Protein AF-0000000068220678 (afdb_homodimer)

Nearest PDB structures (foldseek):
  1wq8-assembly1_A  TM=7.467E-01  e=2.973E-06  Vipera aspis aspis
  1wq9-assembly1_B  TM=7.256E-01  e=4.136E-06  Daboia russelii russelii
  2c7w-assembly1_B  TM=7.697E-01  e=1.388E-05  Homo sapiens
  2xac-assembly1_A  TM=7.314E-01  e=1.828E-05  Homo sapiens
  2xac-assembly1_B  TM=6.408E-01  e=2.278E-05  Homo sapiens

InterPro domains:
  IPR000072 PDGF/VEGF domain [PF00341] (40-115)
  IPR000072 PDGF/VEGF domain [PS50278] (52-120)
  IPR029034 Cystine-knot cytokine [G3DSA:2.10.90.10] (17-118)
  IPR029034 Cystine-knot cytokine [SSF57501] (27-118)

Foldseek 3Di:
DPPPPPPPPPPPPPVPPPDDDDDPVRVVVVQVVQAQKAWDWDWDAPCVQVVHPQKCKVPRTDIATFRFVSHDDPDPQWTKGAPDKDKDKDKIWIDHPPDIDIDITIDIHRGIIDIDGPPPPPD/DPPPPPPPPPPPPPVPPPDDDDDPVRVVVVQVVQAQKAWDWDWDAPCVQVVHPQKCKVPRTDIATFRFVSHDDPDPQWTKGAPDKDKDKDKIWIDHPPDIDIDITIDIHRGIIDIDGPPPPPD

Organism: Rhynchophorus ferrugineus (NCBI:txid354439)

Structure (mmCIF, N/CA/C/O backbone):
data_AF-0000000068220678-model_v1
#
loop_
_entity.id
_entity.type
_entity.pdbx_description
1 polymer 'Platelet-derived growth factor (PDGF) family profile domain-containing protein'
#
loop_
_atom_site.group_PDB
_atom_site.id
_atom_site.type_symbol
_atom_site.label_atom_id
_atom_site.label_alt_id
_atom_site.label_comp_id
_atom_site.label_asym_id
_atom_site.label_entity_id
_atom_site.label_seq_id
_atom_site.pdbx_PDB_ins_code
_atom_site.Cartn_x
_atom_site.Cartn_y
_atom_site.Cartn_z
_atom_site.occupancy
_atom_site.B_iso_or_equiv
_atom_site.auth_seq_id
_atom_site.auth_comp_id
_atom_site.auth_asym_id
_atom_site.auth_atom_id
_atom_site.pdbx_PDB_model_num
ATOM 1 N N . MET A 1 1 ? 62.438 22.031 9.164 1 42.88 1 MET A N 1
ATOM 2 C CA . MET A 1 1 ? 61.406 21.188 8.562 1 42.88 1 MET A CA 1
ATOM 3 C C . MET A 1 1 ? 60.031 21.562 9.078 1 42.88 1 MET A C 1
ATOM 5 O O . MET A 1 1 ? 59.75 21.406 10.266 1 42.88 1 MET A O 1
ATOM 9 N N . HIS A 1 2 ? 59.375 22.688 8.477 1 57.41 2 HIS A N 1
ATOM 10 C CA . HIS A 1 2 ? 58.031 23.219 8.766 1 57.41 2 HIS A CA 1
ATOM 11 C C . HIS A 1 2 ? 56.938 22.25 8.352 1 57.41 2 HIS A C 1
ATOM 13 O O . HIS A 1 2 ? 56.875 21.828 7.191 1 57.41 2 HIS A O 1
ATOM 19 N N . PHE A 1 3 ? 56.438 21.344 9.25 1 59 3 PHE A N 1
ATOM 20 C CA . PHE A 1 3 ? 55.312 20.422 9.109 1 59 3 PHE A CA 1
ATOM 21 C C . PHE A 1 3 ? 54 21.188 8.836 1 59 3 PHE A C 1
ATOM 23 O O . PHE A 1 3 ? 53.531 21.953 9.68 1 59 3 PHE A O 1
ATOM 30 N N . VAL A 1 4 ? 53.625 21.375 7.539 1 58.12 4 VAL A N 1
ATOM 31 C CA . VAL A 1 4 ? 52.375 21.984 7.121 1 58.12 4 VAL A CA 1
ATOM 32 C C . VAL A 1 4 ? 51.219 21.062 7.484 1 58.12 4 VAL A C 1
ATOM 34 O O . VAL A 1 4 ? 51.125 19.938 6.992 1 58.12 4 VAL A O 1
ATOM 37 N N . ALA A 1 5 ? 50.562 21.266 8.68 1 53.81 5 ALA A N 1
ATOM 38 C CA . ALA A 1 5 ? 49.344 20.594 9.07 1 53.81 5 ALA A CA 1
ATOM 39 C C . ALA A 1 5 ? 48.188 20.922 8.125 1 53.81 5 ALA A C 1
ATOM 41 O O . ALA A 1 5 ? 47.781 22.078 8.023 1 53.81 5 ALA A O 1
ATOM 42 N N . CYS A 1 6 ? 47.906 20.062 7.016 1 49.69 6 CYS A N 1
ATOM 43 C CA . CYS A 1 6 ? 46.719 20.188 6.176 1 49.69 6 CYS A CA 1
ATOM 44 C C . CYS A 1 6 ? 45.469 19.938 6.984 1 49.69 6 CYS A C 1
ATOM 46 O O . CYS A 1 6 ? 45.219 18.812 7.43 1 49.69 6 CYS A O 1
ATOM 48 N N . LEU A 1 7 ? 44.938 20.953 7.656 1 54.69 7 LEU A N 1
ATOM 49 C CA . LEU A 1 7 ? 43.625 20.844 8.305 1 54.69 7 LEU A CA 1
ATOM 50 C C . LEU A 1 7 ? 42.562 20.438 7.312 1 54.69 7 LEU A C 1
ATOM 52 O O . LEU A 1 7 ? 42.219 21.203 6.414 1 54.69 7 LEU A O 1
ATOM 56 N N . VAL A 1 8 ? 42.219 19.078 7.082 1 57.44 8 VAL A N 1
ATOM 57 C CA . VAL A 1 8 ? 41.094 18.578 6.27 1 57.44 8 VAL A CA 1
ATOM 58 C C . VAL A 1 8 ? 39.781 18.938 6.93 1 57.44 8 VAL A C 1
ATOM 60 O O . VAL A 1 8 ? 39.438 18.375 7.977 1 57.44 8 VAL A O 1
ATOM 63 N N . ILE A 1 9 ? 39.156 20.078 6.664 1 53.81 9 ILE A N 1
ATOM 64 C CA . ILE A 1 9 ? 37.812 20.438 7.078 1 53.81 9 ILE A CA 1
ATOM 65 C C . ILE A 1 9 ? 36.812 19.516 6.402 1 53.81 9 ILE A C 1
ATOM 67 O O . ILE A 1 9 ? 36.656 19.531 5.18 1 53.81 9 ILE A O 1
ATOM 71 N N . THR A 1 10 ? 36.438 18.375 6.98 1 55.88 10 THR A N 1
ATOM 72 C CA . THR A 1 10 ? 35.312 17.578 6.5 1 55.88 10 THR A CA 1
ATOM 73 C C . THR A 1 10 ? 34 18.375 6.602 1 55.88 10 THR A C 1
ATOM 75 O O . THR A 1 10 ? 33.562 18.703 7.699 1 55.88 10 THR A O 1
ATOM 78 N N . VAL A 1 11 ? 33.625 19.219 5.656 1 51.53 11 VAL A N 1
ATOM 79 C CA . VAL A 1 11 ? 32.312 19.844 5.559 1 51.53 11 VAL A CA 1
ATOM 80 C C . VAL A 1 11 ? 31.234 18.781 5.469 1 51.53 11 VAL A C 1
ATOM 82 O O . VAL A 1 11 ? 31.172 18.031 4.496 1 51.53 11 VAL A O 1
ATOM 85 N N . SER A 1 12 ? 30.75 18.312 6.594 1 52.91 12 SER A N 1
ATOM 86 C CA . SER A 1 12 ? 29.547 17.5 6.543 1 52.91 12 SER A CA 1
ATOM 87 C C . SER A 1 12 ? 28.453 18.172 5.723 1 52.91 12 SER A C 1
ATOM 89 O O . SER A 1 12 ? 27.938 19.219 6.105 1 52.91 12 SER A O 1
ATOM 91 N N . VAL A 1 13 ? 28.5 18.109 4.414 1 47.88 13 VAL A N 1
ATOM 92 C CA . VAL A 1 13 ? 27.375 18.547 3.588 1 47.88 13 VAL A CA 1
ATOM 93 C C . VAL A 1 13 ? 26.078 17.969 4.137 1 47.88 13 VAL A C 1
ATOM 95 O O . VAL A 1 13 ? 25.797 16.781 3.973 1 47.88 13 VAL A O 1
ATOM 98 N N . VAL A 1 14 ? 25.656 18.422 5.301 1 48.34 14 VAL A N 1
ATOM 99 C CA . VAL A 1 14 ? 24.266 18.125 5.609 1 48.34 14 VAL A CA 1
ATOM 100 C C . VAL A 1 14 ? 23.359 18.609 4.469 1 48.34 14 VAL A C 1
ATOM 102 O O . VAL A 1 14 ? 23.328 19.812 4.168 1 48.34 14 VAL A O 1
ATOM 105 N N . SER A 1 15 ? 23.297 17.922 3.346 1 47.5 15 SER A N 1
ATOM 106 C CA . SER A 1 15 ? 22.281 18.281 2.363 1 47.5 15 SER A CA 1
ATOM 107 C C . SER A 1 15 ? 20.984 18.719 3.043 1 47.5 15 SER A C 1
ATOM 109 O O . SER A 1 15 ? 20.359 17.938 3.768 1 47.5 15 SER A O 1
ATOM 111 N N . LEU A 1 16 ? 20.844 19.906 3.443 1 49.06 16 LEU A N 1
ATOM 112 C CA . LEU A 1 16 ? 19.578 20.484 3.865 1 49.06 16 LEU A CA 1
ATOM 113 C C . LEU A 1 16 ? 18.469 20.156 2.871 1 49.06 16 LEU A C 1
ATOM 115 O O . LEU A 1 16 ? 18.328 20.828 1.846 1 49.06 16 LEU A O 1
ATOM 119 N N . VAL A 1 17 ? 18.281 18.922 2.543 1 55.62 17 VAL A N 1
ATOM 120 C CA . VAL A 1 17 ? 17.109 18.719 1.694 1 55.62 17 VAL A CA 1
ATOM 121 C C . VAL A 1 17 ? 15.922 19.5 2.252 1 55.62 17 VAL A C 1
ATOM 123 O O . VAL A 1 17 ? 15.57 19.344 3.424 1 55.62 17 VAL A O 1
ATOM 126 N N . ALA A 1 18 ? 15.812 20.859 1.82 1 62.56 18 ALA A N 1
ATOM 127 C CA . ALA A 1 18 ? 14.703 21.75 2.133 1 62.56 18 ALA A CA 1
ATOM 128 C C . ALA A 1 18 ? 13.391 20.984 2.252 1 62.56 18 ALA A C 1
ATOM 130 O O . ALA A 1 18 ? 13.008 20.25 1.337 1 62.56 18 ALA A O 1
ATOM 131 N N . SER A 1 19 ? 12.852 20.781 3.375 1 79.56 19 SER A N 1
ATOM 132 C CA . SER A 1 19 ? 11.562 20.172 3.668 1 79.56 19 SER A CA 1
ATOM 133 C C . SER A 1 19 ? 10.43 20.922 2.961 1 79.56 19 SER A C 1
ATOM 135 O O . SER A 1 19 ? 10.367 22.156 3.006 1 79.56 19 SER A O 1
ATOM 137 N N . ARG A 1 20 ? 9.742 20.203 2.053 1 91 20 ARG A N 1
ATOM 138 C CA . ARG A 1 20 ? 8.531 20.75 1.445 1 91 20 ARG A CA 1
ATOM 139 C C . ARG A 1 20 ? 7.473 21.047 2.502 1 91 20 ARG A C 1
ATOM 141 O O . ARG A 1 20 ? 7.293 20.266 3.439 1 91 20 ARG A O 1
ATOM 148 N N . TYR A 1 21 ? 6.961 22.297 2.373 1 97.38 21 TYR A N 1
ATOM 149 C CA . TYR A 1 21 ? 5.91 22.719 3.289 1 97.38 21 TYR A CA 1
ATOM 150 C C . TYR A 1 21 ? 4.574 22.844 2.564 1 97.38 21 TYR A C 1
ATOM 152 O O . TYR A 1 21 ? 4.492 23.453 1.501 1 97.38 21 TYR A O 1
ATOM 160 N N . LEU A 1 22 ? 3.516 22.203 3.121 1 98.44 22 LEU A N 1
ATOM 161 C CA . LEU A 1 22 ? 2.156 22.312 2.602 1 98.44 22 LEU A CA 1
ATOM 162 C C . LEU A 1 22 ? 1.229 22.938 3.637 1 98.44 22 LEU A C 1
ATOM 164 O O . LEU A 1 22 ? 1.162 22.484 4.777 1 98.44 22 LEU A O 1
ATOM 168 N N . ASN A 1 23 ? 0.512 23.938 3.213 1 98.5 23 ASN A N 1
ATOM 169 C CA . ASN A 1 23 ? -0.463 24.547 4.117 1 98.5 23 ASN A CA 1
ATOM 170 C C . ASN A 1 23 ? -1.745 23.719 4.188 1 98.5 23 ASN A C 1
ATOM 172 O O . ASN A 1 23 ? -1.874 22.703 3.5 1 98.5 23 ASN A O 1
ATOM 176 N N . TYR A 1 24 ? -2.668 24.156 5.039 1 98.75 24 TYR A N 1
ATOM 177 C CA . TYR A 1 24 ? -3.877 23.391 5.324 1 98.75 24 TYR A CA 1
ATOM 178 C C . TYR A 1 24 ? -4.695 23.172 4.059 1 98.75 24 TYR A C 1
ATOM 180 O O . TYR A 1 24 ? -5.191 22.062 3.816 1 98.75 24 TYR A O 1
ATOM 188 N N . GLU A 1 25 ? -4.883 24.141 3.277 1 98.5 25 GLU A N 1
ATOM 189 C CA . GLU A 1 25 ? -5.676 24.047 2.053 1 98.5 25 GLU A CA 1
ATOM 190 C C . GLU A 1 25 ? -5.043 23.078 1.061 1 98.5 25 GLU A C 1
ATOM 192 O O . GLU A 1 25 ? -5.746 22.281 0.428 1 98.5 25 GLU A O 1
ATOM 197 N N . GLU A 1 26 ? -3.764 23.125 0.897 1 98.56 26 GLU A N 1
ATOM 198 C CA . GLU A 1 26 ? -3.047 22.234 -0.001 1 98.56 26 GLU A CA 1
ATOM 199 C C . GLU A 1 26 ? -3.17 20.781 0.457 1 98.56 26 GLU A C 1
ATOM 201 O O . GLU A 1 26 ? -3.398 19.875 -0.358 1 98.56 26 GLU A O 1
ATOM 206 N N . VAL A 1 27 ? -3.027 20.594 1.76 1 98.81 27 VAL A N 1
ATOM 207 C CA . VAL A 1 27 ? -3.139 19.234 2.316 1 98.81 27 VAL A CA 1
ATOM 208 C C . VAL A 1 27 ? -4.527 18.672 2.033 1 98.81 27 VAL A C 1
ATOM 210 O O . VAL A 1 27 ? -4.664 17.531 1.598 1 98.81 27 VAL A O 1
ATOM 213 N N . ASN A 1 28 ? -5.551 19.484 2.25 1 98.5 28 ASN A N 1
ATOM 214 C CA . ASN A 1 28 ? -6.926 19.047 2.01 1 98.5 28 ASN A CA 1
ATOM 215 C C . ASN A 1 28 ? -7.164 18.734 0.535 1 98.5 28 ASN A C 1
ATOM 217 O O . ASN A 1 28 ? -7.84 17.766 0.204 1 98.5 28 ASN A O 1
ATOM 221 N N . GLU A 1 29 ? -6.633 19.594 -0.294 1 98.62 29 GLU A N 1
ATOM 222 C CA . GLU A 1 29 ? -6.797 19.406 -1.73 1 98.62 29 GLU A CA 1
ATOM 223 C C . GLU A 1 29 ? -6.207 18.062 -2.176 1 98.62 29 GLU A C 1
ATOM 225 O O . GLU A 1 29 ? -6.824 17.328 -2.955 1 98.62 29 GLU A O 1
ATOM 230 N N . ILE A 1 30 ? -5.055 17.734 -1.727 1 98.81 30 ILE A N 1
ATOM 231 C CA . ILE A 1 30 ? -4.387 16.484 -2.086 1 98.81 30 ILE A CA 1
ATOM 232 C C . ILE A 1 30 ? -5.18 15.297 -1.539 1 98.81 30 ILE A C 1
ATOM 234 O O . ILE A 1 30 ? -5.406 14.312 -2.246 1 98.81 30 ILE A O 1
ATOM 238 N N . SER A 1 31 ? -5.613 15.383 -0.292 1 98.69 31 SER A N 1
ATOM 239 C CA . SER A 1 31 ? -6.406 14.32 0.313 1 98.69 31 SER A CA 1
ATOM 240 C C . SER A 1 31 ? -7.715 14.109 -0.44 1 98.69 31 SER A C 1
ATOM 242 O O . SER A 1 31 ? -8.109 12.969 -0.695 1 98.69 31 SER A O 1
ATOM 244 N N . ASP A 1 32 ? -8.352 15.195 -0.805 1 98.38 32 ASP A N 1
ATOM 245 C CA . ASP A 1 32 ? -9.633 15.133 -1.509 1 98.38 32 ASP A CA 1
ATOM 246 C C . ASP A 1 32 ? -9.469 14.5 -2.889 1 98.38 32 ASP A C 1
ATOM 248 O O . ASP A 1 32 ? -10.398 13.883 -3.408 1 98.38 32 ASP A O 1
ATOM 252 N N . ALA A 1 33 ? -8.328 14.641 -3.475 1 98.69 33 ALA A N 1
ATOM 253 C CA . ALA A 1 33 ? -8.07 14.148 -4.824 1 98.69 33 ALA A CA 1
ATOM 254 C C . ALA A 1 33 ? -7.668 12.672 -4.801 1 98.69 33 ALA A C 1
ATOM 256 O O . ALA A 1 33 ? -7.418 12.078 -5.848 1 98.69 33 ALA A O 1
ATOM 257 N N . PHE A 1 34 ? -7.629 12.047 -3.602 1 98.88 34 PHE A N 1
ATOM 258 C CA . PHE A 1 34 ? -7.203 10.656 -3.449 1 98.88 34 PHE A CA 1
ATOM 259 C C . PHE A 1 34 ? -8.203 9.875 -2.607 1 98.88 34 PHE A C 1
ATOM 261 O O . PHE A 1 34 ? -7.836 9.289 -1.586 1 98.88 34 PHE A O 1
ATOM 268 N N . PRO A 1 35 ? -9.453 9.836 -3.094 1 98.75 35 PRO A N 1
ATOM 269 C CA . PRO A 1 35 ? -10.492 9.148 -2.324 1 98.75 35 PRO A CA 1
ATOM 270 C C . PRO A 1 35 ? -10.359 7.629 -2.371 1 98.75 35 PRO A C 1
ATOM 272 O O . PRO A 1 35 ? -9.781 7.086 -3.32 1 98.75 35 PRO A O 1
ATOM 275 N N . CYS A 1 36 ? -10.852 6.988 -1.428 1 98.88 36 CYS A N 1
ATOM 276 C CA . CYS A 1 36 ? -10.961 5.535 -1.395 1 98.88 36 CYS A CA 1
ATOM 277 C C . CYS A 1 36 ? -12.016 5.043 -2.381 1 98.88 36 CYS A C 1
ATOM 279 O O . CYS A 1 36 ? -13.219 5.195 -2.143 1 98.88 36 CYS A O 1
ATOM 281 N N . HIS A 1 37 ? -11.508 4.473 -3.451 1 98.5 37 HIS A N 1
ATOM 282 C CA . HIS A 1 37 ? -12.461 3.996 -4.449 1 98.5 37 HIS A CA 1
ATOM 283 C C . HIS A 1 37 ? -11.852 2.9 -5.316 1 98.5 37 HIS A C 1
ATOM 285 O O . HIS A 1 37 ? -12.508 1.898 -5.609 1 98.5 37 HIS A O 1
ATOM 291 N N . ILE A 1 38 ? -10.625 3.092 -5.762 1 98.62 38 ILE A N 1
ATOM 292 C CA . ILE A 1 38 ? -9.977 2.225 -6.738 1 98.62 38 ILE A CA 1
ATOM 293 C C . ILE A 1 38 ? -8.844 1.452 -6.074 1 98.62 38 ILE A C 1
ATOM 295 O O . ILE A 1 38 ? -7.926 2.051 -5.504 1 98.62 38 ILE A O 1
ATOM 299 N N . PRO A 1 39 ? -8.875 0.139 -6.164 1 98.88 39 PRO A N 1
ATOM 300 C CA . PRO A 1 39 ? -7.734 -0.622 -5.645 1 98.88 39 PRO A CA 1
ATOM 301 C C . PRO A 1 39 ? -6.434 -0.318 -6.387 1 98.88 39 PRO A C 1
ATOM 303 O O . PRO A 1 39 ? -6.465 0.127 -7.535 1 98.88 39 PRO A O 1
ATOM 306 N N . GLN A 1 40 ? -5.34 -0.564 -5.691 1 98.88 40 GLN A N 1
ATOM 307 C CA . GLN A 1 40 ? -4.027 -0.321 -6.281 1 98.88 40 GLN A CA 1
ATOM 308 C C . GLN A 1 40 ? -3.254 -1.624 -6.461 1 98.88 40 GLN A C 1
ATOM 310 O O . GLN A 1 40 ? -3.391 -2.551 -5.66 1 98.88 40 GLN A O 1
ATOM 315 N N . PRO A 1 41 ? -2.412 -1.702 -7.516 1 98.94 41 PRO A N 1
ATOM 316 C CA . PRO A 1 41 ? -1.543 -2.877 -7.625 1 98.94 41 PRO A CA 1
ATOM 317 C C . PRO A 1 41 ? -0.516 -2.959 -6.5 1 98.94 41 PRO A C 1
ATOM 319 O O . PRO A 1 41 ? 0.041 -1.938 -6.09 1 98.94 41 PRO A O 1
ATOM 322 N N . ARG A 1 42 ? -0.351 -4.109 -5.945 1 98.94 42 ARG A N 1
ATOM 323 C CA . ARG A 1 42 ? 0.615 -4.402 -4.891 1 98.94 42 ARG A CA 1
ATOM 324 C C . ARG A 1 42 ? 1.409 -5.664 -5.211 1 98.94 42 ARG A C 1
ATOM 326 O O . ARG A 1 42 ? 0.855 -6.641 -5.719 1 98.94 42 ARG A O 1
ATOM 333 N N . ALA A 1 43 ? 2.639 -5.602 -4.926 1 98.94 43 ALA A N 1
ATOM 334 C CA . ALA A 1 43 ? 3.445 -6.82 -4.965 1 98.94 43 ALA A CA 1
ATOM 335 C C . ALA A 1 43 ? 3.227 -7.664 -3.713 1 98.94 43 ALA A C 1
ATOM 337 O O . ALA A 1 43 ? 3.605 -7.258 -2.611 1 98.94 43 ALA A O 1
ATOM 338 N N . ILE A 1 44 ? 2.672 -8.812 -3.896 1 98.94 44 ILE A N 1
ATOM 339 C CA . ILE A 1 44 ? 2.367 -9.703 -2.781 1 98.94 44 ILE A CA 1
ATOM 340 C C . ILE A 1 44 ? 3.24 -10.953 -2.861 1 98.94 44 ILE A C 1
ATOM 342 O O . ILE A 1 44 ? 3.348 -11.578 -3.92 1 98.94 44 ILE A O 1
ATOM 346 N N . GLU A 1 45 ? 3.844 -11.242 -1.728 1 98.56 45 GLU A N 1
ATOM 347 C CA . GLU A 1 45 ? 4.762 -12.383 -1.688 1 98.56 45 GLU A CA 1
ATOM 348 C C . GLU A 1 45 ? 4.012 -13.703 -1.848 1 98.56 45 GLU A C 1
ATOM 350 O O . GLU A 1 45 ? 3.061 -13.969 -1.112 1 98.56 45 GLU A O 1
ATOM 355 N N . VAL A 1 46 ? 4.469 -14.57 -2.736 1 98.81 46 VAL A N 1
ATOM 356 C CA . VAL A 1 46 ? 3.816 -15.844 -3.018 1 98.81 46 VAL A CA 1
ATOM 357 C C . VAL A 1 46 ? 3.863 -16.734 -1.779 1 98.81 46 VAL A C 1
ATOM 359 O O . VAL A 1 46 ? 2.885 -17.406 -1.454 1 98.81 46 VAL A O 1
ATOM 362 N N . GLU A 1 47 ? 4.977 -16.688 -1.097 1 98.12 47 GLU A N 1
ATOM 363 C CA . GLU A 1 47 ? 5.145 -17.484 0.113 1 98.12 47 GLU A CA 1
ATOM 364 C C . GLU A 1 47 ? 4.035 -17.203 1.121 1 98.12 47 GLU A C 1
ATOM 366 O O . GLU A 1 47 ? 3.529 -18.125 1.772 1 98.12 47 GLU A O 1
ATOM 371 N N . GLU A 1 48 ? 3.721 -15.953 1.233 1 97.31 48 GLU A N 1
ATOM 372 C CA . GLU A 1 48 ? 2.67 -15.555 2.166 1 97.31 48 GLU A CA 1
ATOM 373 C C . GLU A 1 48 ? 1.307 -16.078 1.713 1 97.31 48 GLU A C 1
ATOM 375 O O . GLU A 1 48 ? 0.474 -16.453 2.539 1 97.31 48 GLU A O 1
ATOM 380 N N . ILE A 1 49 ? 1.005 -16.094 0.463 1 98.06 49 ILE A N 1
ATOM 381 C CA . ILE A 1 49 ? -0.262 -16.578 -0.074 1 98.06 49 ILE A CA 1
ATOM 382 C C . ILE A 1 49 ? -0.383 -18.078 0.167 1 98.06 49 ILE A C 1
ATOM 384 O O . ILE A 1 49 ? -1.431 -18.562 0.606 1 98.06 49 ILE A O 1
ATOM 388 N N . VAL A 1 50 ? 0.652 -18.781 -0.152 1 97.69 50 VAL A N 1
ATOM 389 C CA . VAL A 1 50 ? 0.663 -20.234 -0.066 1 97.69 50 VAL A CA 1
ATOM 390 C C . VAL A 1 50 ? 0.667 -20.656 1.398 1 97.69 50 VAL A C 1
ATOM 392 O O . VAL A 1 50 ? 0.041 -21.656 1.759 1 97.69 50 VAL A O 1
ATOM 395 N N . GLY A 1 51 ? 1.432 -19.938 2.26 1 96.81 51 GLY A N 1
ATOM 396 C CA . GLY A 1 51 ? 1.502 -20.266 3.678 1 96.81 51 GLY A CA 1
ATOM 397 C C . GLY A 1 51 ? 2.508 -21.359 3.994 1 96.81 51 GLY A C 1
ATOM 398 O O . GLY A 1 51 ? 2.367 -22.062 4.992 1 96.81 51 GLY A O 1
ATOM 399 N N . ASN A 1 52 ? 3.387 -21.594 3.088 1 96.25 52 ASN A N 1
ATOM 400 C CA . ASN A 1 52 ? 4.457 -22.578 3.258 1 96.25 52 ASN A CA 1
ATOM 401 C C . ASN A 1 52 ? 5.832 -21.938 3.064 1 96.25 52 ASN A C 1
ATOM 403 O O . ASN A 1 52 ? 6.164 -21.484 1.969 1 96.25 52 ASN A O 1
ATOM 407 N N . LYS A 1 53 ? 6.629 -21.938 4.004 1 95.25 53 LYS A N 1
ATOM 408 C CA . LYS A 1 53 ? 7.91 -21.234 3.994 1 95.25 53 LYS A CA 1
ATOM 409 C C . LYS A 1 53 ? 9.055 -22.188 3.637 1 95.25 53 LYS A C 1
ATOM 411 O O . LYS A 1 53 ? 10.211 -21.781 3.605 1 95.25 53 LYS A O 1
ATOM 416 N N . ALA A 1 54 ? 8.75 -23.406 3.443 1 94.56 54 ALA A N 1
ATOM 417 C CA . ALA A 1 54 ? 9.781 -24.406 3.195 1 94.56 54 ALA A CA 1
ATOM 418 C C . ALA A 1 54 ? 10.281 -24.328 1.757 1 94.56 54 ALA A C 1
ATOM 420 O O . ALA A 1 54 ? 11.359 -24.844 1.442 1 94.56 54 ALA A O 1
ATOM 421 N N . PHE A 1 55 ? 9.461 -23.75 0.925 1 95.69 55 PHE A N 1
ATOM 422 C CA . PHE A 1 55 ? 9.797 -23.719 -0.494 1 95.69 55 PHE A CA 1
ATOM 423 C C . PHE A 1 55 ? 10.242 -22.312 -0.909 1 95.69 55 PHE A C 1
ATOM 425 O O . PHE A 1 55 ? 9.969 -21.344 -0.215 1 95.69 55 PHE A O 1
ATOM 432 N N . VAL A 1 56 ? 10.992 -22.328 -1.994 1 97.12 56 VAL A N 1
ATOM 433 C CA . VAL A 1 56 ? 11.281 -21.094 -2.697 1 97.12 56 VAL A CA 1
ATOM 434 C C . VAL A 1 56 ? 10.352 -20.953 -3.9 1 97.12 56 VAL A C 1
ATOM 436 O O . VAL A 1 56 ? 10.18 -21.891 -4.68 1 97.12 56 VAL A O 1
ATOM 439 N N . TYR A 1 57 ? 9.836 -19.781 -4.121 1 98.25 57 TYR A N 1
ATOM 440 C CA . TYR A 1 57 ? 8.844 -19.594 -5.168 1 98.25 57 TYR A CA 1
ATOM 441 C C . TYR A 1 57 ? 9.375 -18.688 -6.266 1 98.25 57 TYR A C 1
ATOM 443 O O . TYR A 1 57 ? 10.133 -17.75 -5.992 1 98.25 57 TYR A O 1
ATOM 451 N N . TYR A 1 58 ? 8.789 -18.969 -7.441 1 98.06 58 TYR A N 1
ATOM 452 C CA . TYR A 1 58 ? 9.078 -18.141 -8.609 1 98.06 58 TYR A CA 1
ATOM 453 C C . TYR A 1 58 ? 7.812 -17.891 -9.414 1 98.06 58 TYR A C 1
ATOM 455 O O . TYR A 1 58 ? 7.137 -18.828 -9.844 1 98.06 58 TYR A O 1
ATOM 463 N N . PRO A 1 59 ? 7.582 -16.656 -9.758 1 98.56 59 PRO A N 1
ATOM 464 C CA . PRO A 1 59 ? 8.219 -15.5 -9.141 1 98.56 59 PRO A CA 1
ATOM 465 C C . PRO A 1 59 ? 7.992 -15.43 -7.633 1 98.56 59 PRO A C 1
ATOM 467 O O . PRO A 1 59 ? 7.078 -16.062 -7.113 1 98.56 59 PRO A O 1
ATOM 470 N N . ALA A 1 60 ? 8.836 -14.672 -6.941 1 98.62 60 ALA A N 1
ATOM 471 C CA . ALA A 1 60 ? 8.719 -14.531 -5.492 1 98.62 60 ALA A CA 1
ATOM 472 C C . ALA A 1 60 ? 7.5 -13.688 -5.121 1 98.62 60 ALA A C 1
ATOM 474 O O . ALA A 1 60 ? 6.945 -13.836 -4.027 1 98.62 60 ALA A O 1
ATOM 475 N N . TYR A 1 61 ? 7.164 -12.805 -6.039 1 98.88 61 TYR A N 1
ATOM 476 C CA . TYR A 1 61 ? 6.039 -11.898 -5.836 1 98.88 61 TYR A CA 1
ATOM 477 C C . TYR A 1 61 ? 5.086 -11.938 -7.023 1 98.88 61 TYR A C 1
ATOM 479 O O . TYR A 1 61 ? 5.516 -12.086 -8.172 1 98.88 61 TYR A O 1
ATOM 487 N N . VAL A 1 62 ? 3.82 -11.734 -6.699 1 98.94 62 VAL A N 1
ATOM 488 C CA . VAL A 1 62 ? 2.801 -11.531 -7.723 1 98.94 62 VAL A CA 1
ATOM 489 C C . VAL A 1 62 ? 2.107 -10.188 -7.5 1 98.94 62 VAL A C 1
ATOM 491 O O . VAL A 1 62 ? 2.191 -9.609 -6.414 1 98.94 62 VAL A O 1
ATOM 494 N N . VAL A 1 63 ? 1.436 -9.75 -8.547 1 98.94 63 VAL A N 1
ATOM 495 C CA . VAL A 1 63 ? 0.782 -8.445 -8.469 1 98.94 63 VAL A CA 1
ATOM 496 C C . VAL A 1 63 ? -0.726 -8.633 -8.312 1 98.94 63 VAL A C 1
ATOM 498 O O . VAL A 1 63 ? -1.378 -9.219 -9.18 1 98.94 63 VAL A O 1
ATOM 501 N N . LEU A 1 64 ? -1.234 -8.18 -7.203 1 98.88 64 LEU A N 1
ATOM 502 C CA . LEU A 1 64 ? -2.662 -8.188 -6.906 1 98.88 64 LEU A CA 1
ATOM 503 C C . LEU A 1 64 ? -3.16 -6.789 -6.57 1 98.88 64 LEU A C 1
ATOM 505 O O . LEU A 1 64 ? -2.387 -5.945 -6.105 1 98.88 64 LEU A O 1
ATOM 509 N N . HIS A 1 65 ? -4.391 -6.559 -6.77 1 98.88 65 HIS A N 1
ATOM 510 C CA . HIS A 1 65 ? -4.957 -5.262 -6.422 1 98.88 65 HIS A CA 1
ATOM 511 C C . HIS A 1 65 ? -5.523 -5.27 -5.004 1 98.88 65 HIS A C 1
ATOM 513 O O . HIS A 1 65 ? -6.168 -6.238 -4.598 1 98.88 65 HIS A O 1
ATOM 519 N N . ARG A 1 66 ? -5.227 -4.262 -4.246 1 98.88 66 ARG A N 1
ATOM 520 C CA . ARG A 1 66 ? -5.613 -4.141 -2.844 1 98.88 66 ARG A CA 1
ATOM 521 C C . ARG A 1 66 ? -6.117 -2.734 -2.533 1 98.88 66 ARG A C 1
ATOM 523 O O . ARG A 1 66 ? -5.664 -1.759 -3.135 1 98.88 66 ARG A O 1
ATOM 530 N N . CYS A 1 67 ? -6.926 -2.686 -1.609 1 98.88 67 CYS A N 1
ATOM 531 C CA . CYS A 1 67 ? -7.543 -1.418 -1.234 1 98.88 67 CYS A CA 1
ATOM 532 C C . CYS A 1 67 ? -6.777 -0.754 -0.096 1 98.88 67 CYS A C 1
ATOM 534 O O . CYS A 1 67 ? -6.918 0.448 0.133 1 98.88 67 CYS A O 1
ATOM 536 N N . GLY A 1 68 ? -5.945 -1.482 0.659 1 98.31 68 GLY A N 1
ATOM 537 C CA . GLY A 1 68 ? -5.277 -0.921 1.821 1 98.31 68 GLY A CA 1
ATOM 538 C C . GLY A 1 68 ? -4.5 0.344 1.511 1 98.31 68 GLY A C 1
ATOM 539 O O . GLY A 1 68 ? -3.615 0.341 0.654 1 98.31 68 GLY A O 1
ATOM 540 N N . ASN A 1 69 ? -4.883 1.449 2.117 1 98.75 69 ASN A N 1
ATOM 541 C CA . ASN A 1 69 ? -4.23 2.748 1.981 1 98.75 69 ASN A CA 1
ATOM 542 C C . ASN A 1 69 ? -4.371 3.301 0.566 1 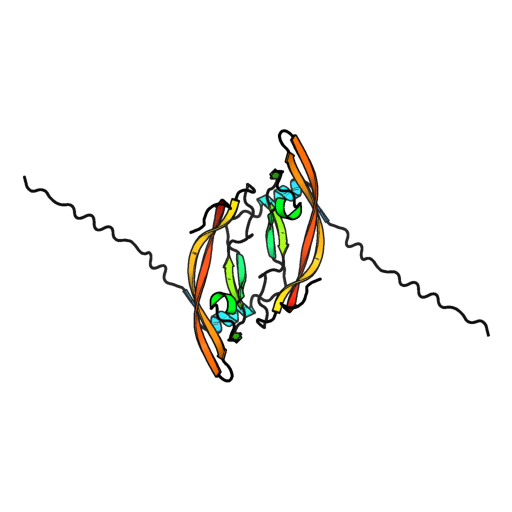98.75 69 ASN A C 1
ATOM 544 O O . ASN A 1 69 ? -3.607 4.18 0.161 1 98.75 69 ASN A O 1
ATOM 548 N N . SER A 1 70 ? -5.289 2.785 -0.213 1 98.88 70 SER A N 1
ATOM 549 C CA . SER A 1 70 ? -5.402 3.166 -1.617 1 98.88 70 SER A CA 1
ATOM 550 C C . SER A 1 70 ? -6.23 4.438 -1.779 1 98.88 70 SER A C 1
ATOM 552 O O . SER A 1 70 ? -6.461 4.895 -2.9 1 98.88 70 SER A O 1
ATOM 554 N N . GLY A 1 71 ? -6.676 5.016 -0.628 1 98.94 71 GLY A N 1
ATOM 555 C CA . GLY A 1 71 ? -7.41 6.27 -0.659 1 98.94 71 GLY A CA 1
ATOM 556 C C . GLY A 1 71 ? -7.801 6.766 0.721 1 98.94 71 GLY A C 1
ATOM 557 O O . GLY A 1 71 ? -7.758 6.008 1.693 1 98.94 71 GLY A O 1
ATOM 558 N N . CYS A 1 72 ? -8.148 7.965 0.781 1 98.88 72 CYS A N 1
ATOM 559 C CA . CYS A 1 72 ? -8.492 8.625 2.035 1 98.88 72 CYS A CA 1
ATOM 560 C C . CYS A 1 72 ? -9.969 8.438 2.363 1 98.88 72 CYS A C 1
ATOM 562 O O . CYS A 1 72 ? -10.82 8.492 1.474 1 98.88 72 CYS A O 1
ATOM 564 N N . CYS A 1 73 ? -10.211 8.219 3.551 1 98.81 73 CYS A N 1
ATOM 565 C CA . CYS A 1 73 ? -11.57 8.258 4.074 1 98.81 73 CYS A CA 1
ATOM 566 C C . CYS A 1 73 ? -11.859 9.602 4.734 1 98.81 73 CYS A C 1
ATOM 568 O O . CYS A 1 73 ? -10.945 10.281 5.195 1 98.81 73 CYS A O 1
ATOM 570 N N . PRO A 1 74 ? -13.125 9.953 4.777 1 96.88 74 PRO A N 1
ATOM 571 C CA . PRO A 1 74 ? -13.477 11.266 5.34 1 96.88 74 PRO A CA 1
ATOM 572 C C . PRO A 1 74 ? -13.195 11.352 6.84 1 96.88 74 PRO A C 1
ATOM 574 O O . PRO A 1 74 ? -12.914 12.438 7.355 1 96.88 74 PRO A O 1
ATOM 577 N N . ASP A 1 75 ? -13.32 10.164 7.492 1 94.44 75 ASP A N 1
ATOM 578 C CA . ASP A 1 75 ? -13.172 10.18 8.945 1 94.44 75 ASP A CA 1
ATOM 579 C C . ASP A 1 75 ? -12.164 9.117 9.398 1 94.44 75 ASP A C 1
ATOM 581 O O . ASP A 1 75 ? -11.969 8.109 8.719 1 94.44 75 ASP A O 1
ATOM 585 N N . GLY A 1 76 ? -11.562 9.391 10.555 1 96 76 GLY A N 1
ATOM 586 C CA . GLY A 1 76 ? -10.508 8.523 11.062 1 96 76 GLY A CA 1
ATOM 587 C C . GLY A 1 76 ? -11.031 7.234 11.664 1 96 76 GLY A C 1
ATOM 588 O O . GLY A 1 76 ? -10.25 6.355 12.031 1 96 76 GLY A O 1
ATOM 589 N N . THR A 1 77 ? -12.359 7.07 11.805 1 96.19 77 THR A N 1
ATOM 590 C CA . THR A 1 77 ? -12.938 5.855 12.367 1 96.19 77 THR A CA 1
ATOM 591 C C . THR A 1 77 ? -13.117 4.793 11.281 1 96.19 77 THR A C 1
ATOM 593 O O . THR A 1 77 ? -13.508 3.662 11.57 1 96.19 77 THR A O 1
ATOM 596 N N . GLU A 1 78 ? -12.836 5.219 10.031 1 97.62 78 GLU A N 1
ATOM 597 C CA . GLU A 1 78 ? -12.93 4.309 8.898 1 97.62 78 GLU A CA 1
ATOM 598 C C . GLU A 1 78 ? -11.555 4.07 8.273 1 97.62 78 GLU A C 1
ATOM 600 O O . GLU A 1 78 ? -10.633 4.867 8.453 1 97.62 78 GLU A O 1
ATOM 605 N N . THR A 1 79 ? -11.43 2.996 7.59 1 98.25 79 THR A N 1
ATOM 606 C CA . THR A 1 79 ? -10.25 2.678 6.789 1 98.25 79 THR A CA 1
ATOM 607 C C . THR A 1 79 ? -10.656 2.174 5.406 1 98.25 79 THR A C 1
ATOM 609 O O . THR A 1 79 ? -11.742 1.615 5.238 1 98.25 79 THR A O 1
ATOM 612 N N . CYS A 1 80 ? -9.836 2.393 4.457 1 98.75 80 CYS A N 1
ATOM 613 C CA . CYS A 1 80 ? -10.141 1.977 3.092 1 98.75 80 CYS A CA 1
ATOM 614 C C . CYS A 1 80 ? -10.031 0.463 2.945 1 98.75 80 CYS A C 1
ATOM 616 O O . CYS A 1 80 ? -8.969 -0.111 3.172 1 98.75 80 CYS A O 1
ATOM 618 N N . GLY A 1 81 ? -11.125 -0.156 2.559 1 98.62 81 GLY A N 1
ATOM 619 C CA . GLY A 1 81 ? -11.172 -1.604 2.434 1 98.62 81 GLY A CA 1
ATOM 620 C C . GLY A 1 81 ? -11.969 -2.072 1.23 1 98.62 81 GLY A C 1
ATOM 621 O O . GLY A 1 81 ? -12.539 -1.258 0.501 1 98.62 81 GLY A O 1
ATOM 622 N N . PRO A 1 82 ? -11.961 -3.387 0.988 1 98.31 82 PRO A N 1
ATOM 623 C CA . PRO A 1 82 ? -12.617 -3.932 -0.206 1 98.31 82 PRO A CA 1
ATOM 624 C C . PRO A 1 82 ? -14.141 -3.855 -0.135 1 98.31 82 PRO A C 1
ATOM 626 O O . PRO A 1 82 ? -14.727 -4.191 0.895 1 98.31 82 PRO A O 1
ATOM 629 N N . GLU A 1 83 ? -14.703 -3.369 -1.176 1 98.06 83 GLU A N 1
ATOM 630 C CA . GLU A 1 83 ? -16.141 -3.457 -1.404 1 98.06 83 GLU A CA 1
ATOM 631 C C . GLU A 1 83 ? -16.5 -4.707 -2.205 1 98.06 83 GLU A C 1
ATOM 633 O O . GLU A 1 83 ? -17.438 -5.426 -1.858 1 98.06 83 GLU A O 1
ATOM 638 N N . HIS A 1 84 ? -15.703 -4.973 -3.275 1 98.06 84 HIS A N 1
ATOM 639 C CA . HIS A 1 84 ? -15.844 -6.152 -4.117 1 98.06 84 HIS A CA 1
ATOM 640 C C . HIS A 1 84 ? -14.492 -6.828 -4.344 1 98.06 84 HIS A C 1
ATOM 642 O O . HIS A 1 84 ? -13.461 -6.16 -4.391 1 98.06 84 HIS A O 1
ATOM 648 N N . VAL A 1 85 ? -14.531 -8.156 -4.527 1 98.12 85 VAL A N 1
ATOM 649 C CA . VAL A 1 85 ? -13.312 -8.938 -4.727 1 98.12 85 VAL A CA 1
ATOM 650 C C . VAL A 1 85 ? -13.562 -10.023 -5.773 1 98.12 85 VAL A C 1
ATOM 652 O O . VAL A 1 85 ? -14.664 -10.562 -5.863 1 98.12 85 VAL A O 1
ATOM 655 N N . ASP A 1 86 ? -12.57 -10.273 -6.582 1 97.56 86 ASP A N 1
ATOM 656 C CA . ASP A 1 86 ? -12.57 -11.406 -7.508 1 97.56 86 ASP A CA 1
ATOM 657 C C . ASP A 1 86 ? -11.461 -12.398 -7.168 1 97.56 86 ASP A C 1
ATOM 659 O O . ASP A 1 86 ? -10.391 -12 -6.711 1 97.56 86 ASP A O 1
ATOM 663 N N . SER A 1 87 ? -11.742 -13.617 -7.457 1 97.5 87 SER A N 1
ATOM 664 C CA . SER A 1 87 ? -10.703 -14.625 -7.301 1 97.5 87 SER A CA 1
ATOM 665 C C . SER A 1 87 ? -9.828 -14.719 -8.547 1 97.5 87 SER A C 1
ATOM 667 O O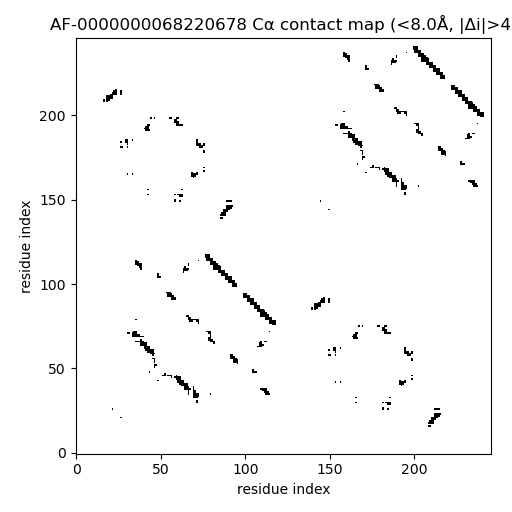 . SER A 1 87 ? -10.312 -14.508 -9.664 1 97.5 87 SER A O 1
ATOM 669 N N . VAL A 1 88 ? -8.664 -15.102 -8.367 1 98.12 88 VAL A N 1
ATOM 670 C CA . VAL A 1 88 ? -7.738 -15.328 -9.469 1 98.12 88 VAL A CA 1
ATOM 671 C C . VAL A 1 88 ? -6.859 -16.531 -9.164 1 98.12 88 VAL A C 1
ATOM 673 O O . VAL A 1 88 ? -6.426 -16.734 -8.023 1 98.12 88 VAL A O 1
ATOM 676 N N . LYS A 1 89 ? -6.703 -17.328 -10.148 1 98.62 89 LYS A N 1
ATOM 677 C CA . LYS A 1 89 ? -5.773 -18.453 -10.078 1 98.62 89 LYS A CA 1
ATOM 678 C C . LYS A 1 89 ? -4.469 -18.141 -10.797 1 98.62 89 LYS A C 1
ATOM 680 O O . LYS A 1 89 ? -4.48 -17.656 -11.938 1 98.62 89 LYS A O 1
ATOM 685 N N . LEU A 1 90 ? -3.396 -18.422 -10.188 1 98.81 90 LEU A N 1
ATOM 686 C CA . LEU A 1 90 ? -2.07 -18.094 -10.703 1 98.81 90 LEU A CA 1
ATOM 687 C C . LEU A 1 90 ? -1.175 -19.328 -10.727 1 98.81 90 LEU A C 1
ATOM 689 O O . LEU A 1 90 ? -1.075 -20.047 -9.734 1 98.81 90 LEU A O 1
ATOM 693 N N . THR A 1 91 ? -0.538 -19.531 -11.828 1 98.88 91 THR A N 1
ATOM 694 C CA . THR A 1 91 ? 0.464 -20.578 -11.875 1 98.88 91 THR A CA 1
ATOM 695 C C . THR A 1 91 ? 1.837 -20.047 -11.477 1 98.88 91 THR A C 1
ATOM 697 O O . THR A 1 91 ? 2.322 -19.078 -12.055 1 98.88 91 THR A O 1
ATOM 700 N N . VAL A 1 92 ? 2.438 -20.734 -10.523 1 98.81 92 VAL A N 1
ATOM 701 C CA . VAL A 1 92 ? 3.787 -20.375 -10.086 1 98.81 92 VAL A CA 1
ATOM 702 C C . VAL A 1 92 ? 4.652 -21.641 -10.023 1 98.81 92 VAL A C 1
ATOM 704 O O . VAL A 1 92 ? 4.137 -22.766 -10.117 1 98.81 92 VAL A O 1
ATOM 707 N N . SER A 1 93 ? 5.945 -21.438 -9.945 1 98.31 93 SER A N 1
ATOM 708 C CA . SER A 1 93 ? 6.871 -22.547 -9.727 1 98.31 93 SER A CA 1
ATOM 709 C C . SER A 1 93 ? 7.395 -22.547 -8.289 1 98.31 93 SER A C 1
ATOM 711 O O . SER A 1 93 ? 7.406 -21.5 -7.625 1 98.31 93 SER A O 1
ATOM 713 N N . TYR A 1 94 ? 7.754 -23.672 -7.812 1 97.75 94 TYR A N 1
ATOM 714 C CA . TYR A 1 94 ? 8.383 -23.766 -6.5 1 97.75 94 TYR A CA 1
ATOM 715 C C . TYR A 1 94 ? 9.523 -24.766 -6.516 1 97.75 94 TYR A C 1
ATOM 717 O O . TYR A 1 94 ? 9.523 -25.703 -7.32 1 97.75 94 TYR A O 1
ATOM 725 N N . VAL A 1 95 ? 10.469 -24.516 -5.688 1 96.88 95 VAL A N 1
ATOM 726 C CA . VAL A 1 95 ? 11.641 -25.375 -5.555 1 96.88 95 VAL A CA 1
ATOM 727 C C . VAL A 1 95 ? 11.633 -26.047 -4.188 1 96.88 95 VAL A C 1
ATOM 729 O O . VAL A 1 95 ? 11.578 -25.375 -3.156 1 96.88 95 VAL A O 1
ATOM 732 N N . ASP A 1 96 ? 11.602 -27.328 -4.227 1 92.81 96 ASP A N 1
ATOM 733 C CA . ASP A 1 96 ? 11.75 -28.172 -3.047 1 92.81 96 ASP A CA 1
ATOM 734 C C . ASP A 1 96 ? 13.008 -29.031 -3.135 1 92.81 96 ASP A C 1
ATOM 736 O O . ASP A 1 96 ? 13.008 -30.078 -3.781 1 92.81 96 ASP A O 1
ATOM 740 N N . GLY A 1 97 ? 13.992 -28.547 -2.373 1 90.25 97 GLY A N 1
ATOM 741 C CA . GLY A 1 97 ? 15.258 -29.25 -2.541 1 90.25 97 GLY A CA 1
ATOM 742 C C . GLY A 1 97 ? 15.828 -29.141 -3.945 1 90.25 97 GLY A C 1
ATOM 743 O O . GLY A 1 97 ? 16.125 -28.031 -4.41 1 90.25 97 GLY A O 1
ATOM 744 N N . TYR A 1 98 ? 15.789 -30.328 -4.668 1 89.31 98 TYR A N 1
ATOM 745 C CA . TYR A 1 98 ? 16.422 -30.344 -5.984 1 89.31 98 TYR A CA 1
ATOM 746 C C . TYR A 1 98 ? 15.367 -30.375 -7.09 1 89.31 98 TYR A C 1
ATOM 748 O O . TYR A 1 98 ? 15.703 -30.453 -8.273 1 89.31 98 TYR A O 1
ATOM 756 N N . SER A 1 99 ? 14.148 -30.219 -6.715 1 94.81 99 SER A N 1
ATOM 757 C CA . SER A 1 99 ? 13.086 -30.312 -7.707 1 94.81 99 SER A CA 1
ATOM 758 C C . SER A 1 99 ? 12.367 -28.969 -7.867 1 94.81 99 SER A C 1
ATOM 760 O O . SER A 1 99 ? 12.211 -28.234 -6.898 1 94.81 99 SER A O 1
ATOM 762 N N . MET A 1 100 ? 12.109 -28.688 -9.062 1 96.12 100 MET A N 1
ATOM 763 C CA . MET A 1 100 ? 11.273 -27.531 -9.375 1 96.12 100 MET A CA 1
ATOM 764 C C . MET A 1 100 ? 9.969 -27.969 -10.039 1 96.12 100 MET A C 1
ATOM 766 O O . MET A 1 100 ? 9.992 -28.719 -11.023 1 96.12 100 MET A O 1
ATOM 770 N N . ASP A 1 101 ? 8.875 -27.578 -9.484 1 97.31 101 ASP A N 1
ATOM 771 C CA . ASP A 1 101 ? 7.566 -27.922 -10.031 1 97.31 101 ASP A CA 1
ATOM 772 C C . ASP A 1 101 ? 6.645 -26.719 -10.078 1 97.31 101 ASP A C 1
ATOM 774 O O . ASP A 1 101 ? 6.98 -25.656 -9.539 1 97.31 101 ASP A O 1
ATOM 778 N N . LYS A 1 102 ? 5.566 -26.906 -10.773 1 98.44 102 LYS A N 1
ATOM 779 C CA . LYS A 1 102 ? 4.574 -25.828 -10.891 1 98.44 102 LYS A CA 1
ATOM 780 C C . LYS A 1 102 ? 3.371 -26.109 -9.984 1 98.44 102 LYS A C 1
ATOM 782 O O . LYS A 1 102 ? 3.061 -27.266 -9.688 1 98.44 102 LYS A O 1
ATOM 787 N N . MET A 1 103 ? 2.73 -25.094 -9.578 1 98.19 103 MET A N 1
ATOM 788 C CA . MET A 1 103 ? 1.481 -25.203 -8.828 1 98.19 103 MET A CA 1
ATOM 789 C C . MET A 1 103 ? 0.567 -24.016 -9.117 1 98.19 103 MET A C 1
ATOM 791 O O . MET A 1 103 ? 1.035 -22.953 -9.523 1 98.19 103 MET A O 1
ATOM 795 N N . VAL A 1 104 ? -0.688 -24.281 -8.93 1 98.62 104 VAL A N 1
ATOM 796 C CA . VAL A 1 104 ? -1.688 -23.234 -9.055 1 98.62 104 VAL A CA 1
ATOM 797 C C . VAL A 1 104 ? -2.088 -22.719 -7.676 1 98.62 104 VAL A C 1
ATOM 799 O O . VAL A 1 104 ? -2.441 -23.516 -6.797 1 98.62 104 VAL A O 1
ATOM 802 N N . ILE A 1 105 ? -1.996 -21.453 -7.492 1 98.38 105 ILE A N 1
ATOM 803 C CA . ILE A 1 105 ? -2.436 -20.859 -6.234 1 98.38 105 ILE A CA 1
ATOM 804 C C . ILE A 1 105 ? -3.664 -19.984 -6.477 1 98.38 105 ILE A C 1
ATOM 806 O O . ILE A 1 105 ? -3.852 -19.453 -7.574 1 98.38 105 ILE A O 1
ATOM 810 N N . GLU A 1 106 ? -4.457 -19.859 -5.395 1 97.62 106 GLU A N 1
ATOM 811 C CA . GLU A 1 106 ? -5.641 -19.016 -5.449 1 97.62 106 GLU A CA 1
ATOM 812 C C . GLU A 1 106 ? -5.461 -17.766 -4.59 1 97.62 106 GLU A C 1
ATOM 814 O O . GLU A 1 106 ? -5.016 -17.844 -3.443 1 97.62 106 GLU A O 1
ATOM 819 N N . ALA A 1 107 ? -5.785 -16.672 -5.195 1 98.06 107 ALA A N 1
ATOM 820 C CA . ALA A 1 107 ? -5.715 -15.391 -4.5 1 98.06 107 ALA A CA 1
ATOM 821 C C . ALA A 1 107 ? -6.926 -14.523 -4.828 1 98.06 107 ALA A C 1
ATOM 823 O O . ALA A 1 107 ? -7.809 -14.938 -5.582 1 98.06 107 ALA A O 1
ATOM 824 N N . THR A 1 108 ? -6.984 -13.391 -4.16 1 97.69 108 THR A N 1
ATOM 825 C CA . THR A 1 108 ? -8.078 -12.461 -4.418 1 97.69 108 THR A CA 1
ATOM 826 C C . THR A 1 108 ? -7.547 -11.133 -4.945 1 97.69 108 THR A C 1
ATOM 828 O O . THR A 1 108 ? -6.477 -10.68 -4.535 1 97.69 108 THR A O 1
ATOM 831 N N . ASN A 1 109 ? -8.312 -10.609 -5.871 1 97.94 109 ASN A N 1
ATOM 832 C CA . ASN A 1 109 ? -8.125 -9.242 -6.344 1 97.94 109 ASN A CA 1
ATOM 833 C C . ASN A 1 109 ? -9.281 -8.344 -5.918 1 97.94 109 ASN A C 1
ATOM 835 O O . ASN A 1 109 ? -10.445 -8.641 -6.199 1 97.94 109 ASN A O 1
ATOM 839 N N . HIS A 1 110 ? -8.922 -7.312 -5.219 1 98.56 110 HIS A N 1
ATOM 840 C CA . HIS A 1 110 ? -9.953 -6.316 -4.957 1 98.56 110 HIS A CA 1
ATOM 841 C C . HIS A 1 110 ? -10.328 -5.562 -6.227 1 98.56 110 HIS A C 1
ATOM 843 O O . HIS A 1 110 ? -9.453 -5.188 -7.012 1 98.56 110 HIS A O 1
ATOM 849 N N . THR A 1 111 ? -11.609 -5.344 -6.426 1 98.5 111 THR A N 1
ATOM 850 C CA . THR A 1 111 ? -12.023 -4.723 -7.684 1 98.5 111 THR A CA 1
ATOM 851 C C . THR A 1 111 ? -12.711 -3.389 -7.426 1 98.5 111 THR A C 1
ATOM 853 O O . THR A 1 111 ? -12.883 -2.582 -8.344 1 98.5 111 THR A O 1
ATOM 856 N N . SER A 1 112 ? -13.078 -3.174 -6.172 1 98.75 112 SER A N 1
ATOM 857 C CA . SER A 1 112 ? -13.555 -1.875 -5.715 1 98.75 112 SER A CA 1
ATOM 858 C C . SER A 1 112 ? -13.336 -1.701 -4.215 1 98.75 112 SER A C 1
ATOM 860 O O . SER A 1 112 ? -13.219 -2.684 -3.48 1 98.75 112 SER A O 1
ATOM 862 N N . CYS A 1 113 ? -13.352 -0.478 -3.816 1 98.88 113 CYS A N 1
ATOM 863 C CA . CYS A 1 113 ? -13.055 -0.181 -2.42 1 98.88 1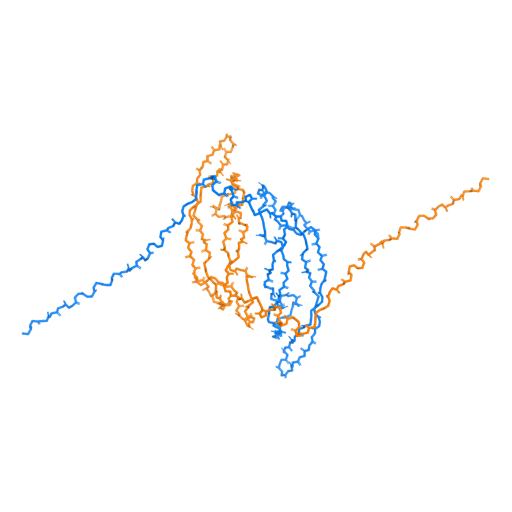13 CYS A CA 1
ATOM 864 C C . CYS A 1 113 ? -14.102 0.749 -1.825 1 98.88 113 CYS A C 1
ATOM 866 O O . CYS A 1 113 ? -14.773 1.481 -2.555 1 98.88 113 CYS A O 1
ATOM 868 N N . ILE A 1 114 ? -14.172 0.694 -0.517 1 98.56 114 ILE A N 1
ATOM 869 C CA . ILE A 1 114 ? -15.094 1.542 0.239 1 98.56 114 ILE A CA 1
ATOM 870 C C . ILE A 1 114 ? -14.539 1.766 1.647 1 98.56 114 ILE A C 1
ATOM 872 O O . ILE A 1 114 ? -13.758 0.958 2.152 1 98.56 114 ILE A O 1
ATOM 876 N N . CYS A 1 115 ? -14.828 2.955 2.209 1 98.69 115 CYS A N 1
ATOM 877 C CA . CYS A 1 115 ? -14.461 3.184 3.602 1 98.69 115 CYS A CA 1
ATOM 878 C C . CYS A 1 115 ? -15.32 2.336 4.535 1 98.69 115 CYS A C 1
ATOM 880 O O . CYS A 1 115 ? -16.547 2.447 4.535 1 98.69 115 CYS A O 1
ATOM 882 N N . VAL A 1 116 ? -14.641 1.542 5.359 1 97.88 116 VAL A N 1
ATOM 883 C CA . VAL A 1 116 ? -15.328 0.639 6.277 1 97.88 116 VAL A CA 1
ATOM 884 C C . VAL A 1 116 ? -14.938 0.967 7.719 1 97.88 116 VAL A C 1
ATOM 886 O O . VAL A 1 116 ? -13.82 1.417 7.977 1 97.88 116 VAL A O 1
ATOM 889 N N . PRO A 1 117 ? -15.773 0.718 8.648 1 97.06 117 PRO A N 1
ATOM 890 C CA . PRO A 1 117 ? -15.414 0.984 10.03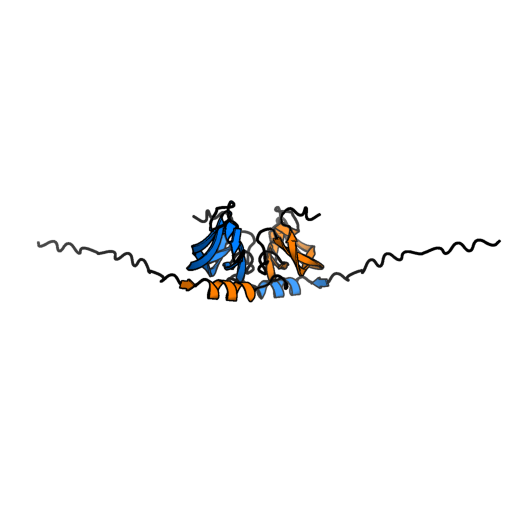9 1 97.06 117 PRO A CA 1
ATOM 891 C C . PRO A 1 117 ? -14.234 0.137 10.516 1 97.06 117 PRO A C 1
ATOM 893 O O . PRO A 1 117 ? -14.148 -1.047 10.18 1 97.06 117 PRO A O 1
ATOM 896 N N . LYS A 1 118 ? -13.195 0.739 11.234 1 95.31 118 LYS A N 1
ATOM 897 C CA . LYS A 1 118 ? -12.031 0.022 11.742 1 95.31 118 LYS A CA 1
ATOM 898 C C . LYS A 1 118 ? -12.445 -1.034 12.766 1 95.31 118 LYS A C 1
ATOM 900 O O . LYS A 1 118 ? -11.812 -2.09 12.867 1 95.31 118 LYS A O 1
ATOM 905 N N . ASN A 1 119 ? -13.312 -0.9 13.656 1 81.56 119 ASN A N 1
ATOM 906 C CA . ASN A 1 119 ? -13.781 -1.867 14.648 1 81.56 119 ASN A CA 1
ATOM 907 C C . ASN A 1 119 ? -14.805 -2.83 14.055 1 81.56 119 ASN A C 1
ATOM 909 O O . ASN A 1 119 ? -15.438 -3.596 14.781 1 81.56 119 ASN A O 1
ATOM 913 N N . ALA A 1 120 ? -14.914 -2.615 12.758 1 61.47 120 ALA A N 1
ATOM 914 C CA . ALA A 1 120 ? -15.891 -3.533 12.172 1 61.47 120 ALA A CA 1
ATOM 915 C C . ALA A 1 120 ? -15.297 -4.93 12 1 61.47 120 ALA A C 1
ATOM 917 O O . ALA A 1 120 ? -14.117 -5.074 11.68 1 61.47 120 ALA A O 1
ATOM 918 N N . ASN A 1 121 ? -15.477 -5.895 12.781 1 46.84 121 ASN A N 1
ATOM 919 C CA . ASN A 1 121 ? -15.164 -7.309 12.602 1 46.84 121 ASN A CA 1
ATOM 920 C C . ASN A 1 121 ? -15.219 -7.711 11.125 1 46.84 121 ASN A C 1
ATOM 922 O O . ASN A 1 121 ? -16.297 -7.719 10.523 1 46.84 121 ASN A O 1
ATOM 926 N N . ILE A 1 122 ? -14.445 -7.301 10.375 1 39.94 122 ILE A N 1
ATOM 927 C CA . ILE A 1 122 ? -14.508 -7.836 9.023 1 39.94 122 ILE A CA 1
ATOM 928 C C . ILE A 1 122 ? -14.578 -9.359 9.07 1 39.94 122 ILE A C 1
ATOM 930 O O . ILE A 1 122 ? -13.688 -10.008 9.617 1 39.94 122 ILE A O 1
ATOM 934 N N . LYS A 1 123 ? -15.578 -9.953 9.055 1 31.23 123 LYS A N 1
ATOM 935 C CA . LYS A 1 123 ? -15.781 -11.398 8.945 1 31.23 123 LYS A CA 1
ATOM 936 C C . LYS A 1 123 ? -15.047 -11.961 7.734 1 31.23 123 LYS A C 1
ATOM 938 O O . LYS A 1 123 ? -15.062 -11.367 6.652 1 31.23 123 LYS A O 1
ATOM 943 N N . MET B 1 1 ? -61.031 -26.453 -1.078 1 42.09 1 MET B N 1
ATOM 944 C CA . MET B 1 1 ? -60.062 -25.391 -0.875 1 42.09 1 MET B CA 1
ATOM 945 C C . MET B 1 1 ? -58.656 -25.922 -1.099 1 42.09 1 MET B C 1
ATOM 947 O O . MET B 1 1 ? -58.156 -26.734 -0.323 1 42.09 1 MET B O 1
ATOM 951 N N . HIS B 1 2 ? -58.188 -26.047 -2.443 1 58.31 2 HIS B N 1
ATOM 952 C CA . HIS B 1 2 ? -56.906 -26.516 -2.926 1 58.31 2 HIS B CA 1
ATOM 953 C C . HIS B 1 2 ? -55.781 -25.5 -2.6 1 58.31 2 HIS B C 1
ATOM 955 O O . HIS B 1 2 ? -55.875 -24.344 -2.996 1 58.31 2 HIS B O 1
ATOM 961 N N . PHE B 1 3 ? -55.094 -25.625 -1.419 1 58.78 3 PHE B N 1
ATOM 962 C CA . PHE B 1 3 ? -53.906 -24.859 -0.984 1 58.78 3 PHE B CA 1
ATOM 963 C C . PHE B 1 3 ? -52.75 -25.047 -1.947 1 58.78 3 PHE B C 1
ATOM 965 O O . PHE B 1 3 ? -52.219 -26.156 -2.082 1 58.78 3 PHE B O 1
ATOM 972 N N . VAL B 1 4 ? -52.594 -24.125 -2.938 1 58.16 4 VAL B N 1
ATOM 973 C CA . VAL B 1 4 ? -51.469 -24.094 -3.863 1 58.16 4 VAL B CA 1
ATOM 974 C C . VAL B 1 4 ? -50.188 -23.688 -3.121 1 58.16 4 VAL B C 1
ATOM 976 O O . VAL B 1 4 ? -50.094 -22.578 -2.59 1 58.16 4 VAL B O 1
ATOM 979 N N . ALA B 1 5 ? -49.406 -24.688 -2.607 1 54.09 5 ALA B N 1
ATOM 980 C CA . ALA B 1 5 ? -48.094 -24.438 -2.035 1 54.09 5 ALA B CA 1
ATOM 981 C C . ALA B 1 5 ? -47.156 -23.875 -3.08 1 54.09 5 ALA B C 1
ATOM 983 O O . ALA B 1 5 ? -46.844 -24.516 -4.086 1 54.09 5 ALA B O 1
ATOM 984 N N . CYS B 1 6 ? -46.969 -22.438 -3.182 1 49.34 6 CYS B N 1
ATOM 985 C CA . CYS B 1 6 ? -45.938 -21.797 -3.996 1 49.34 6 CYS B CA 1
ATOM 986 C C . CYS B 1 6 ? -44.531 -22.172 -3.504 1 49.34 6 CYS B C 1
ATOM 988 O O . CYS B 1 6 ? -44.156 -21.781 -2.406 1 49.34 6 CYS B O 1
ATOM 990 N N . LEU B 1 7 ? -44 -23.297 -3.951 1 54.34 7 LEU B N 1
ATOM 991 C CA . LEU B 1 7 ? -42.625 -23.625 -3.678 1 54.34 7 LEU B CA 1
ATOM 992 C C . LEU B 1 7 ? -41.688 -22.516 -4.164 1 54.34 7 LEU B C 1
ATOM 994 O O . LEU B 1 7 ? -41.562 -22.297 -5.371 1 54.34 7 LEU B O 1
ATOM 998 N N . VAL B 1 8 ? -41.281 -21.453 -3.334 1 57.22 8 VAL B N 1
ATOM 999 C CA . VAL B 1 8 ? -40.281 -20.438 -3.645 1 57.22 8 VAL B CA 1
ATOM 1000 C C . VAL B 1 8 ? -38.906 -21.062 -3.723 1 57.22 8 VAL B C 1
ATOM 1002 O O . VAL B 1 8 ? -38.344 -21.516 -2.709 1 57.22 8 VAL B O 1
ATOM 1005 N N . ILE B 1 9 ? -38.406 -21.594 -4.883 1 52.66 9 ILE B N 1
ATOM 1006 C CA . ILE B 1 9 ? -37.031 -22.016 -5.117 1 52.66 9 ILE B CA 1
ATOM 1007 C C . ILE B 1 9 ? -36.094 -20.828 -4.992 1 52.66 9 ILE B C 1
ATOM 1009 O O . ILE B 1 9 ? -36.156 -19.891 -5.797 1 52.66 9 ILE B O 1
ATOM 1013 N N . THR B 1 10 ? -35.562 -20.5 -3.824 1 54.75 10 THR B N 1
ATOM 1014 C CA . THR B 1 10 ? -34.5 -19.531 -3.699 1 54.75 10 THR B CA 1
ATOM 1015 C C . THR B 1 10 ? -33.25 -20.016 -4.445 1 54.75 10 THR B C 1
ATOM 1017 O O . THR B 1 10 ? -32.656 -21.031 -4.086 1 54.75 10 THR B O 1
ATOM 1020 N N . VAL B 1 11 ? -33.094 -19.812 -5.754 1 49.78 11 VAL B N 1
ATOM 1021 C CA . VAL B 1 11 ? -31.859 -20.047 -6.504 1 49.78 11 VAL B CA 1
ATOM 1022 C C . VAL B 1 11 ? -30.75 -19.188 -5.926 1 49.78 11 VAL B C 1
ATOM 1024 O O . VAL B 1 11 ? -30.797 -17.953 -5.984 1 49.78 11 VAL B O 1
ATOM 1027 N N . SER B 1 12 ? -30.062 -19.672 -4.922 1 51.81 12 SER B N 1
ATOM 1028 C CA . SER B 1 12 ? -28.812 -19 -4.551 1 51.81 12 SER B CA 1
ATOM 1029 C C . SER B 1 12 ? -27.938 -18.734 -5.773 1 51.81 12 SER B C 1
ATOM 1031 O O . SER B 1 12 ? -27.453 -19.672 -6.414 1 51.81 12 SER B O 1
ATOM 1033 N N . VAL B 1 13 ? -28.234 -17.703 -6.527 1 46.94 13 VAL B N 1
ATOM 1034 C CA . VAL B 1 13 ? -27.312 -17.281 -7.574 1 46.94 13 VAL B CA 1
ATOM 1035 C C . VAL B 1 13 ? -25.891 -17.203 -7.012 1 46.94 13 VAL B C 1
ATOM 1037 O O . VAL B 1 13 ? -25.562 -16.266 -6.273 1 46.94 13 VAL B O 1
ATOM 1040 N N . VAL B 1 14 ? -25.297 -18.328 -6.656 1 47.97 14 VAL B N 1
ATOM 1041 C CA . VAL B 1 14 ? -23.859 -18.266 -6.5 1 47.97 14 VAL B CA 1
ATOM 1042 C C . VAL B 1 14 ? -23.234 -17.641 -7.75 1 47.97 14 VAL B C 1
ATOM 1044 O O . VAL B 1 14 ? -23.375 -18.188 -8.852 1 47.97 14 VAL B O 1
ATOM 1047 N N . SER B 1 15 ? -23.312 -16.359 -7.969 1 46.69 15 SER B N 1
ATOM 1048 C CA . SER B 1 15 ? -22.531 -15.773 -9.055 1 46.69 15 SER B CA 1
ATOM 1049 C C . SER B 1 15 ? -21.188 -16.469 -9.203 1 46.69 15 SER B C 1
ATOM 1051 O O . SER B 1 15 ? -20.375 -16.453 -8.273 1 46.69 15 SER B O 1
ATOM 1053 N N . LEU B 1 16 ? -21.094 -17.531 -9.836 1 49.47 16 LEU B N 1
ATOM 1054 C CA . LEU B 1 16 ? -19.828 -18.125 -10.242 1 49.47 16 LEU B CA 1
ATOM 1055 C C . LEU B 1 16 ? -18.891 -17.062 -10.836 1 49.47 16 LEU B C 1
ATOM 1057 O O . LEU B 1 16 ? -19.031 -16.719 -12.008 1 49.47 16 LEU B O 1
ATOM 1061 N N . VAL B 1 17 ? -18.625 -16.016 -10.156 1 56.03 17 VAL B N 1
ATOM 1062 C CA . VAL B 1 17 ? -17.609 -15.148 -10.758 1 56.03 17 VAL B CA 1
ATOM 1063 C C . VAL B 1 17 ? -16.438 -15.984 -11.25 1 56.03 17 VAL B C 1
ATOM 1065 O O . VAL B 1 17 ? -15.852 -16.75 -10.477 1 56.03 17 VAL B O 1
ATOM 1068 N N . ALA B 1 18 ? -16.531 -16.484 -12.539 1 63.81 18 ALA B N 1
ATOM 1069 C CA . ALA B 1 18 ? -15.469 -17.203 -13.234 1 63.81 18 ALA B CA 1
ATOM 1070 C C . ALA B 1 18 ? -14.094 -16.688 -12.82 1 63.81 18 ALA B C 1
ATOM 1072 O O . ALA B 1 18 ? -13.828 -15.484 -12.867 1 63.81 18 ALA B O 1
ATOM 1073 N N . SER B 1 19 ? -13.352 -17.375 -12.031 1 80.06 19 SER B N 1
ATOM 1074 C CA . SER B 1 19 ? -11.977 -17.094 -11.617 1 80.06 19 SER B CA 1
ATOM 1075 C C . SER B 1 19 ? -11.055 -16.938 -12.82 1 80.06 19 SER B C 1
ATOM 1077 O O . SER B 1 19 ? -11.094 -17.766 -13.742 1 80.06 19 SER B O 1
ATOM 1079 N N . ARG B 1 20 ? -10.484 -15.758 -12.945 1 91.06 20 ARG B N 1
ATOM 1080 C CA . ARG B 1 20 ? -9.438 -15.547 -13.945 1 91.06 20 ARG B CA 1
ATOM 1081 C C . ARG B 1 20 ? -8.242 -16.469 -13.68 1 91.06 20 ARG B C 1
ATOM 1083 O O . ARG B 1 20 ? -7.848 -16.656 -12.531 1 91.06 20 ARG B O 1
ATOM 1090 N N . TYR B 1 21 ? -7.84 -17.141 -14.797 1 97.31 21 TYR B N 1
ATOM 1091 C CA . TYR B 1 21 ? -6.688 -18.031 -14.719 1 97.31 21 TYR B CA 1
ATOM 1092 C C . TYR B 1 21 ? -5.5 -17.438 -15.469 1 97.31 21 TYR B C 1
ATOM 1094 O O . TYR B 1 21 ? -5.633 -17.016 -16.625 1 97.31 21 TYR B O 1
ATOM 1102 N N . LEU B 1 22 ? -4.328 -17.375 -14.82 1 98.44 22 LEU B N 1
ATOM 1103 C CA . LEU B 1 22 ? -3.082 -16.953 -15.438 1 98.44 22 LEU B CA 1
ATOM 1104 C C . LEU B 1 22 ? -2.053 -18.078 -15.422 1 98.44 22 LEU B C 1
ATOM 1106 O O . LEU B 1 22 ? -1.771 -18.656 -14.375 1 98.44 22 LEU B O 1
ATOM 1110 N N . ASN B 1 23 ? -1.479 -18.328 -16.578 1 98.44 23 ASN B N 1
ATOM 1111 C CA . ASN B 1 23 ? -0.42 -19.344 -16.625 1 98.44 23 ASN B CA 1
ATOM 1112 C C . ASN B 1 23 ? 0.913 -18.766 -16.156 1 98.44 23 ASN B C 1
ATOM 1114 O O . ASN B 1 23 ? 1.006 -17.594 -15.82 1 98.44 23 ASN B O 1
ATOM 1118 N N . TYR B 1 24 ? 1.92 -19.641 -16.094 1 98.75 24 TYR B N 1
ATOM 1119 C CA . TYR B 1 24 ? 3.213 -19.281 -15.516 1 98.75 24 TYR B CA 1
ATOM 1120 C C . TYR B 1 24 ? 3.838 -18.109 -16.266 1 98.75 24 TYR B C 1
ATOM 1122 O O . TYR B 1 24 ? 4.367 -17.188 -15.648 1 98.75 24 TYR B O 1
ATOM 1130 N N . GLU B 1 25 ? 3.83 -18.109 -17.547 1 98.5 25 GLU B N 1
ATOM 1131 C CA . GLU B 1 25 ? 4.422 -17.062 -18.359 1 98.5 25 GLU B CA 1
ATOM 1132 C C . GLU B 1 25 ? 3.717 -15.727 -18.125 1 98.5 25 GLU B C 1
ATOM 1134 O O . GLU B 1 25 ? 4.367 -14.68 -18.031 1 98.5 25 GLU B O 1
ATOM 1139 N N . GLU B 1 26 ? 2.428 -15.734 -18.062 1 98.56 26 GLU B N 1
ATOM 1140 C CA . GLU B 1 26 ? 1.648 -14.523 -17.812 1 98.56 26 GLU B CA 1
ATOM 1141 C C . GLU B 1 26 ? 1.953 -13.938 -16.438 1 98.56 26 GLU B C 1
ATOM 1143 O O . GLU B 1 26 ? 2.117 -12.727 -16.297 1 98.56 26 GLU B O 1
ATOM 1148 N N . VAL B 1 27 ? 2.033 -14.812 -15.453 1 98.81 27 VAL B N 1
ATOM 1149 C CA . VAL B 1 27 ? 2.332 -14.375 -14.094 1 98.81 27 VAL B CA 1
ATOM 1150 C C . VAL B 1 27 ? 3.699 -13.695 -14.055 1 98.81 27 VAL B C 1
ATOM 1152 O O . VAL B 1 27 ? 3.85 -12.625 -13.469 1 98.81 27 VAL B O 1
ATOM 1155 N N . ASN B 1 28 ? 4.691 -14.297 -14.695 1 98.5 28 ASN B N 1
ATOM 1156 C CA . ASN B 1 28 ? 6.035 -13.734 -14.734 1 98.5 28 ASN B CA 1
ATOM 1157 C C . ASN B 1 28 ? 6.059 -12.383 -15.453 1 98.5 28 ASN B C 1
ATOM 1159 O O . ASN B 1 28 ? 6.742 -11.461 -15.016 1 98.5 28 ASN B O 1
ATOM 1163 N N . GLU B 1 29 ? 5.332 -12.344 -16.547 1 98.62 29 GLU B N 1
ATOM 1164 C CA . GLU B 1 29 ? 5.281 -11.102 -17.312 1 98.62 29 GLU B CA 1
ATOM 1165 C C . GLU B 1 29 ? 4.727 -9.953 -16.469 1 98.62 29 GLU B C 1
ATOM 1167 O O . GLU B 1 29 ? 5.262 -8.844 -16.5 1 98.62 29 GLU B O 1
ATOM 1172 N N . ILE B 1 30 ? 3.684 -10.172 -15.758 1 98.75 30 ILE B N 1
ATOM 1173 C CA . ILE B 1 30 ? 3.062 -9.148 -14.922 1 98.75 30 ILE B CA 1
ATOM 1174 C C . ILE B 1 30 ? 4.016 -8.75 -13.797 1 98.75 30 ILE B C 1
ATOM 1176 O O . ILE B 1 30 ? 4.195 -7.566 -13.523 1 98.75 30 ILE B O 1
ATOM 1180 N N . SER B 1 31 ? 4.645 -9.734 -13.156 1 98.69 31 SER B N 1
ATOM 1181 C CA . SER B 1 31 ? 5.598 -9.461 -12.086 1 98.69 31 SER B CA 1
ATOM 1182 C C . SER B 1 31 ? 6.785 -8.648 -12.594 1 98.69 31 SER B C 1
ATOM 1184 O O . SER B 1 31 ? 7.219 -7.699 -11.938 1 98.69 31 SER B O 1
ATOM 1186 N N . ASP B 1 32 ? 7.281 -9 -13.766 1 98.38 32 ASP B N 1
ATOM 1187 C CA . ASP B 1 32 ? 8.43 -8.328 -14.359 1 98.38 32 ASP B CA 1
ATOM 1188 C C . ASP B 1 32 ? 8.102 -6.883 -14.703 1 98.38 32 ASP B C 1
ATOM 1190 O O . ASP B 1 32 ? 8.984 -6.02 -14.703 1 98.38 32 ASP B O 1
ATOM 1194 N N . ALA B 1 33 ? 6.875 -6.605 -15 1 98.69 33 ALA B N 1
ATOM 1195 C CA . ALA B 1 33 ? 6.441 -5.277 -15.422 1 98.69 33 ALA B CA 1
ATOM 1196 C C . ALA B 1 33 ? 6.164 -4.383 -14.219 1 98.69 33 ALA B C 1
ATOM 1198 O O . ALA B 1 33 ? 5.809 -3.211 -14.375 1 98.69 33 ALA B O 1
ATOM 1199 N N . PHE B 1 34 ? 6.348 -4.918 -12.984 1 98.88 34 PHE B N 1
ATOM 1200 C CA . PHE B 1 34 ? 6.062 -4.18 -11.766 1 98.88 34 PHE B CA 1
ATOM 1201 C C . PHE B 1 34 ? 7.238 -4.254 -10.797 1 98.88 34 PHE B C 1
ATOM 1203 O O . PHE B 1 34 ? 7.086 -4.703 -9.656 1 98.88 34 PHE B O 1
ATOM 1210 N N . PRO B 1 35 ? 8.391 -3.754 -11.242 1 98.75 35 PRO B N 1
ATOM 1211 C CA . PRO B 1 35 ? 9.586 -3.83 -10.398 1 98.75 35 PRO B CA 1
ATOM 1212 C C . PRO B 1 35 ? 9.562 -2.832 -9.25 1 98.75 35 PRO B C 1
ATOM 1214 O O . PRO B 1 35 ? 8.883 -1.804 -9.328 1 98.75 35 PRO B O 1
ATOM 1217 N N . CYS B 1 36 ? 10.25 -3.117 -8.258 1 98.88 36 CYS B N 1
ATOM 1218 C CA . CYS B 1 36 ? 10.469 -2.205 -7.137 1 98.88 36 CYS B CA 1
ATOM 1219 C C . CYS B 1 36 ? 11.391 -1.058 -7.543 1 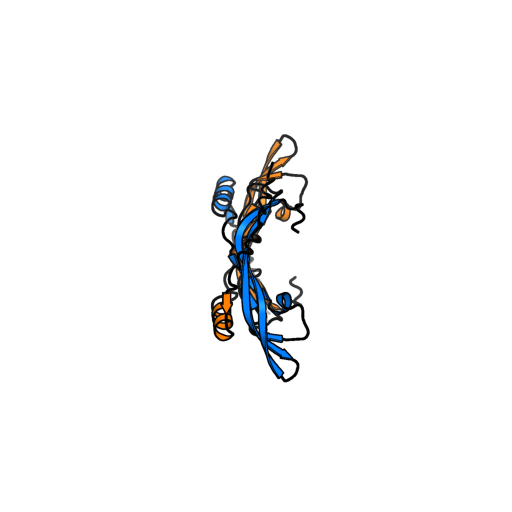98.88 36 CYS B C 1
ATOM 1221 O O . CYS B 1 36 ? 12.594 -1.249 -7.707 1 98.88 36 CYS B O 1
ATOM 1223 N N . HIS B 1 37 ? 10.766 0.092 -7.688 1 98.5 37 HIS B N 1
ATOM 1224 C CA . HIS B 1 37 ? 11.578 1.233 -8.078 1 98.5 37 HIS B CA 1
ATOM 1225 C C . HIS B 1 37 ? 10.914 2.549 -7.688 1 98.5 37 HIS B C 1
ATOM 1227 O O . HIS B 1 37 ? 11.586 3.463 -7.195 1 98.5 37 HIS B O 1
ATOM 1233 N N . ILE B 1 38 ? 9.625 2.689 -7.93 1 98.62 38 ILE B N 1
ATOM 1234 C CA . ILE B 1 38 ? 8.898 3.943 -7.77 1 98.62 38 ILE B CA 1
ATOM 1235 C C . ILE B 1 38 ? 7.945 3.84 -6.582 1 98.62 38 ILE B C 1
ATOM 1237 O O . ILE B 1 38 ? 7.09 2.953 -6.539 1 98.62 38 ILE B O 1
ATOM 1241 N N . PRO B 1 39 ? 8.062 4.746 -5.645 1 98.88 39 PRO B N 1
ATOM 1242 C CA . PRO B 1 39 ? 7.086 4.75 -4.555 1 98.88 39 PRO B CA 1
ATOM 1243 C C . PRO B 1 39 ? 5.664 5.02 -5.043 1 98.88 39 PRO B C 1
ATOM 1245 O O . PRO B 1 39 ? 5.473 5.617 -6.109 1 98.88 39 PRO B O 1
ATOM 1248 N N . GLN B 1 40 ? 4.707 4.574 -4.242 1 98.88 40 GLN B N 1
ATOM 1249 C CA . GLN B 1 40 ? 3.305 4.773 -4.59 1 98.88 40 GLN B CA 1
ATOM 1250 C C . GLN B 1 40 ? 2.613 5.684 -3.578 1 98.88 40 GLN B C 1
ATOM 1252 O O . GLN B 1 40 ? 2.945 5.672 -2.391 1 98.88 40 GLN B O 1
ATOM 1257 N N . PRO B 1 41 ? 1.634 6.484 -4.039 1 98.94 41 PRO B N 1
ATOM 1258 C CA . PRO B 1 41 ? 0.85 7.254 -3.072 1 98.94 41 PRO B CA 1
ATOM 1259 C C . PRO B 1 41 ? 0.017 6.367 -2.148 1 98.94 41 PRO B C 1
ATOM 1261 O O . PRO B 1 41 ? -0.549 5.367 -2.592 1 98.94 41 PRO B O 1
ATOM 1264 N N . ARG B 1 42 ? 0.016 6.664 -0.896 1 98.94 42 ARG B N 1
ATOM 1265 C CA . ARG B 1 42 ? -0.751 5.969 0.133 1 98.94 42 ARG B CA 1
ATOM 1266 C C . ARG B 1 42 ? -1.488 6.961 1.028 1 98.94 42 ARG B C 1
ATOM 1268 O O . ARG B 1 42 ? -0.949 8.016 1.373 1 98.94 42 ARG B O 1
ATOM 1275 N N . ALA B 1 43 ? -2.648 6.609 1.353 1 98.94 43 ALA B N 1
ATOM 1276 C CA . ALA B 1 43 ? -3.359 7.355 2.389 1 98.94 43 ALA B CA 1
ATOM 1277 C C . ALA B 1 43 ? -2.885 6.945 3.781 1 98.94 43 ALA B C 1
ATOM 1279 O O . ALA B 1 43 ? -3.117 5.816 4.215 1 98.94 43 ALA B O 1
ATOM 1280 N N . ILE B 1 44 ? -2.287 7.863 4.461 1 98.94 44 ILE B N 1
ATOM 1281 C CA . ILE B 1 44 ? -1.749 7.594 5.789 1 98.94 44 ILE B CA 1
ATOM 1282 C C . ILE B 1 44 ? -2.531 8.391 6.832 1 98.94 44 ILE B C 1
ATOM 1284 O O . ILE B 1 44 ? -2.76 9.586 6.668 1 98.94 44 ILE B O 1
ATOM 1288 N N . GLU B 1 45 ? -2.914 7.66 7.852 1 98.56 45 GLU B N 1
ATOM 1289 C CA . GLU B 1 45 ? -3.727 8.289 8.891 1 98.56 45 GLU B CA 1
ATOM 1290 C C . GLU B 1 45 ? -2.916 9.305 9.688 1 98.56 45 GLU B C 1
ATOM 1292 O O . GLU B 1 45 ? -1.844 8.992 10.203 1 98.56 45 GLU B O 1
ATOM 1297 N N . VAL B 1 46 ? -3.441 10.5 9.875 1 98.81 46 VAL B N 1
ATOM 1298 C CA . VAL B 1 46 ? -2.746 11.578 10.57 1 98.81 46 VAL B CA 1
ATOM 1299 C C . VAL B 1 46 ? -2.527 11.195 12.039 1 98.81 46 VAL B C 1
ATOM 1301 O O . VAL B 1 46 ? -1.458 11.445 12.594 1 98.81 46 VAL B O 1
ATOM 1304 N N . GLU B 1 47 ? -3.512 10.555 12.602 1 98.12 47 GLU B N 1
ATOM 1305 C CA . GLU B 1 47 ? -3.422 10.125 13.992 1 98.12 47 GLU B CA 1
ATOM 1306 C C . GLU B 1 47 ? -2.191 9.258 14.227 1 98.12 47 GLU B C 1
ATOM 1308 O O . GLU B 1 47 ? -1.522 9.375 15.25 1 98.12 47 GLU B O 1
ATOM 1313 N N . GLU B 1 48 ? -1.97 8.391 13.281 1 97.31 48 GLU B N 1
ATOM 1314 C CA . GLU B 1 48 ? -0.815 7.508 13.391 1 97.31 48 GLU B CA 1
ATOM 1315 C C . GLU B 1 48 ? 0.492 8.289 13.289 1 97.31 48 GLU B C 1
ATOM 1317 O O . GLU B 1 48 ? 1.473 7.953 13.961 1 97.31 48 GLU B O 1
ATOM 1322 N N . ILE B 1 49 ? 0.591 9.281 12.477 1 98.06 49 ILE B N 1
ATOM 1323 C CA . ILE B 1 49 ? 1.79 10.094 12.32 1 98.06 49 ILE B CA 1
ATOM 1324 C C . ILE B 1 49 ? 2.059 10.875 13.602 1 98.06 49 ILE B C 1
ATOM 1326 O O . ILE B 1 49 ? 3.193 10.922 14.086 1 98.06 49 ILE B O 1
ATOM 1330 N N . VAL B 1 50 ? 1.034 11.492 14.102 1 97.62 50 VAL B N 1
ATOM 1331 C CA . VAL B 1 50 ? 1.146 12.352 15.273 1 97.62 50 VAL B CA 1
ATOM 1332 C C . VAL B 1 50 ? 1.404 11.5 16.516 1 97.62 50 VAL B C 1
ATOM 1334 O O . VAL B 1 50 ? 2.156 11.906 17.406 1 97.62 50 VAL B O 1
ATOM 1337 N N . GLY B 1 51 ? 0.715 10.328 16.625 1 96.75 51 GLY B N 1
ATOM 1338 C CA . GLY B 1 51 ? 0.889 9.438 17.766 1 96.75 51 GLY B CA 1
ATOM 1339 C C . GLY B 1 51 ? 0.029 9.812 18.953 1 96.75 51 GLY B C 1
ATOM 1340 O O . GLY B 1 51 ? 0.375 9.516 20.109 1 96.75 51 GLY B O 1
ATOM 1341 N N . ASN B 1 52 ? -0.948 10.602 18.719 1 96.19 52 ASN B N 1
ATOM 1342 C CA . ASN B 1 52 ? -1.901 11.023 19.75 1 96.19 52 ASN B CA 1
ATOM 1343 C C . ASN B 1 52 ? -3.334 10.664 19.359 1 96.19 52 ASN B C 1
ATOM 1345 O O . ASN B 1 52 ? -3.863 11.195 18.375 1 96.19 52 ASN B O 1
ATOM 1349 N N . LYS B 1 53 ? -3.975 9.891 20.062 1 95.19 53 LYS B N 1
ATOM 1350 C CA . LYS B 1 53 ? -5.293 9.359 19.719 1 95.19 53 LYS B CA 1
ATOM 1351 C C . LYS B 1 53 ? -6.398 10.148 20.406 1 95.19 53 LYS B C 1
ATOM 1353 O O . LYS B 1 53 ? -7.582 9.828 20.266 1 95.19 53 LYS B O 1
ATOM 1358 N N . ALA B 1 54 ? -6.031 11.094 21.172 1 94.5 54 ALA B N 1
ATOM 1359 C CA . ALA B 1 54 ? -7.004 11.852 21.953 1 94.5 54 ALA B CA 1
ATOM 1360 C C . ALA B 1 54 ? -7.742 12.867 21.078 1 94.5 54 ALA B C 1
ATOM 1362 O O . ALA B 1 54 ? -8.812 13.352 21.438 1 94.5 54 ALA B O 1
ATOM 1363 N N . PHE B 1 55 ? -7.125 13.188 19.969 1 95.62 55 PHE B N 1
ATOM 1364 C CA . PHE B 1 55 ? -7.684 14.234 19.125 1 95.62 55 PHE B CA 1
ATOM 1365 C C . PHE B 1 55 ? -8.289 13.625 17.859 1 95.62 55 PHE B C 1
ATOM 1367 O O . PHE B 1 55 ? -7.973 12.492 17.5 1 95.62 55 PHE B O 1
ATOM 1374 N N . VAL B 1 56 ? -9.188 14.406 17.312 1 97.06 56 VAL B N 1
ATOM 1375 C CA . VAL B 1 56 ? -9.672 14.125 15.961 1 97.06 56 VAL B CA 1
ATOM 1376 C C . VAL B 1 56 ? -8.953 15.023 14.961 1 97.06 56 VAL B C 1
ATOM 1378 O O . VAL B 1 56 ? -8.836 16.234 15.172 1 97.06 56 VAL B O 1
ATOM 1381 N N . TYR B 1 57 ? -8.562 14.5 13.859 1 98.25 57 TYR B N 1
ATOM 1382 C CA . TYR B 1 57 ? -7.762 15.25 12.906 1 98.25 57 TYR B CA 1
ATOM 1383 C C . TYR B 1 57 ? -8.523 15.469 11.602 1 98.25 57 TYR B C 1
ATOM 1385 O O . TYR B 1 57 ? -9.297 14.609 11.172 1 98.25 57 TYR B O 1
ATOM 1393 N N . TYR B 1 58 ? -8.125 16.594 11 1 98 58 TYR B N 1
ATOM 1394 C CA . TYR B 1 58 ? -8.641 16.938 9.68 1 98 58 TYR B CA 1
ATOM 1395 C C . TYR B 1 58 ? -7.543 17.484 8.781 1 98 58 TYR B C 1
ATOM 1397 O O . TYR B 1 58 ? -6.879 18.453 9.125 1 98 58 TYR B O 1
ATOM 1405 N N . PRO B 1 59 ? -7.457 16.969 7.594 1 98.5 59 PRO B N 1
ATOM 1406 C CA . PRO B 1 59 ? -8.07 15.711 7.184 1 98.5 59 PRO B CA 1
ATOM 1407 C C . PRO B 1 59 ? -7.613 14.531 8.031 1 98.5 59 PRO B C 1
ATOM 1409 O O . PRO B 1 59 ? -6.582 14.609 8.695 1 98.5 59 PRO B O 1
ATOM 1412 N N . ALA B 1 60 ? -8.391 13.461 8.016 1 98.62 60 ALA B N 1
ATOM 1413 C CA . ALA B 1 60 ? -8.055 12.266 8.789 1 98.62 60 ALA B CA 1
ATOM 1414 C C . ALA B 1 60 ? -6.867 11.531 8.18 1 98.62 60 ALA B C 1
ATOM 1416 O O . ALA B 1 60 ? -6.137 10.828 8.883 1 98.62 60 ALA B O 1
ATOM 1417 N N . TYR B 1 61 ? -6.75 11.703 6.879 1 98.88 61 TYR B N 1
ATOM 1418 C CA . TYR B 1 61 ? -5.684 11.047 6.133 1 98.88 61 TYR B CA 1
ATOM 1419 C C . TYR B 1 61 ? -4.926 12.055 5.27 1 98.88 61 TYR B C 1
ATOM 1421 O O . TYR B 1 61 ? -5.52 12.992 4.738 1 98.88 61 TYR B O 1
ATOM 1429 N N . VAL B 1 62 ? -3.643 11.781 5.129 1 98.94 62 VAL B N 1
ATOM 1430 C CA . VAL B 1 62 ? -2.812 12.508 4.18 1 98.94 62 VAL B CA 1
ATOM 1431 C C . VAL B 1 62 ? -2.191 11.539 3.18 1 98.94 62 VAL B C 1
ATOM 1433 O O . VAL B 1 62 ? -2.146 10.328 3.426 1 98.94 62 VAL B O 1
ATOM 1436 N N . VAL B 1 63 ? -1.73 12.094 2.086 1 98.94 63 VAL B N 1
ATOM 1437 C CA . VAL B 1 63 ? -1.17 11.258 1.036 1 98.94 63 VAL B CA 1
ATOM 1438 C C . VAL B 1 63 ? 0.353 11.367 1.039 1 98.94 63 VAL B C 1
ATOM 1440 O O . VAL B 1 63 ? 0.9 12.453 0.847 1 98.94 63 VAL B O 1
ATOM 1443 N N . LEU B 1 64 ? 0.995 10.273 1.307 1 98.88 64 LEU B N 1
ATOM 1444 C CA . LEU B 1 64 ? 2.449 10.164 1.28 1 98.88 64 LEU B CA 1
ATOM 1445 C C . LEU B 1 64 ? 2.891 9.047 0.338 1 98.88 64 LEU B C 1
ATOM 1447 O O . LEU B 1 64 ? 2.148 8.086 0.111 1 98.88 64 LEU B O 1
ATOM 1451 N N . HIS B 1 65 ? 4.047 9.148 -0.164 1 98.88 65 HIS B N 1
ATOM 1452 C CA . HIS B 1 65 ? 4.566 8.094 -1.028 1 98.88 65 HIS B CA 1
ATOM 1453 C C . HIS B 1 65 ? 5.344 7.055 -0.225 1 98.88 65 HIS B C 1
ATOM 1455 O O . HIS B 1 65 ? 6.109 7.406 0.676 1 98.88 65 HIS B O 1
ATOM 1461 N N . ARG B 1 66 ? 5.098 5.805 -0.484 1 98.88 66 ARG B N 1
ATOM 1462 C CA . ARG B 1 66 ? 5.691 4.68 0.235 1 98.88 66 ARG B CA 1
ATOM 1463 C C . ARG B 1 66 ? 6.137 3.588 -0.73 1 98.88 66 ARG B C 1
ATOM 1465 O O . ARG B 1 66 ? 5.523 3.395 -1.783 1 98.88 66 ARG B O 1
ATOM 1472 N N . CYS B 1 67 ? 7.074 2.902 -0.33 1 98.88 67 CYS B N 1
ATOM 1473 C CA . CYS B 1 67 ? 7.648 1.854 -1.165 1 98.88 67 CYS B CA 1
ATOM 1474 C C . CYS B 1 67 ? 7.023 0.5 -0.845 1 98.88 67 CYS B C 1
ATO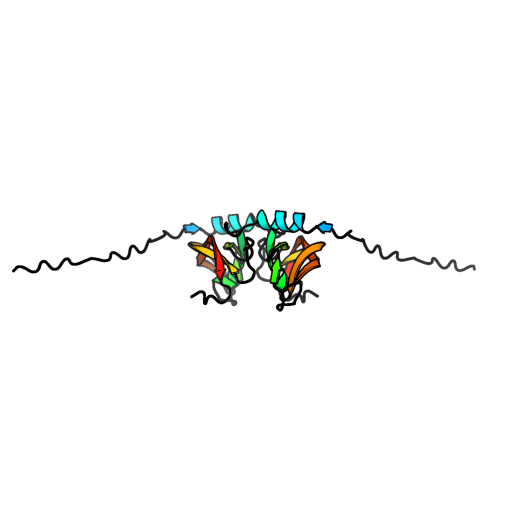M 1476 O O . CYS B 1 67 ? 7.109 -0.433 -1.645 1 98.88 67 CYS B O 1
ATOM 1478 N N . GLY B 1 68 ? 6.383 0.325 0.317 1 98.38 68 GLY B N 1
ATOM 1479 C CA . GLY B 1 68 ? 5.859 -0.973 0.715 1 98.38 68 GLY B CA 1
ATOM 1480 C C . GLY B 1 68 ? 4.949 -1.596 -0.327 1 98.38 68 GLY B C 1
ATOM 1481 O O . GLY B 1 68 ? 3.941 -1.003 -0.711 1 98.38 68 GLY B O 1
ATOM 1482 N N . ASN B 1 69 ? 5.344 -2.729 -0.862 1 98.75 69 ASN B N 1
ATOM 1483 C CA . ASN B 1 69 ? 4.582 -3.5 -1.839 1 98.75 69 ASN B CA 1
ATOM 1484 C C . ASN B 1 69 ? 4.457 -2.756 -3.166 1 98.75 69 ASN B C 1
ATOM 1486 O O . ASN B 1 69 ? 3.578 -3.061 -3.973 1 98.75 69 ASN B O 1
ATOM 14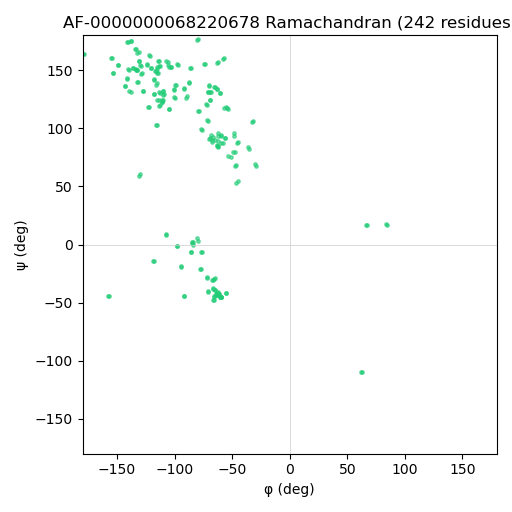90 N N . SER B 1 70 ? 5.273 -1.759 -3.396 1 98.88 70 SER B N 1
ATOM 1491 C CA . SER B 1 70 ? 5.141 -0.916 -4.582 1 98.88 70 SER B CA 1
ATOM 1492 C C . SER B 1 70 ? 5.836 -1.54 -5.785 1 98.88 70 SER B C 1
ATOM 1494 O O . SER B 1 70 ? 5.855 -0.954 -6.871 1 98.88 70 SER B O 1
ATOM 1496 N N . GLY B 1 71 ? 6.406 -2.762 -5.586 1 98.94 71 GLY B N 1
ATOM 1497 C CA . GLY B 1 71 ? 7.027 -3.486 -6.684 1 98.94 71 GLY B CA 1
ATOM 1498 C C . GLY B 1 71 ? 7.594 -4.832 -6.266 1 98.94 71 GLY B C 1
ATOM 1499 O O . GLY B 1 71 ? 7.758 -5.098 -5.074 1 98.94 71 GLY B O 1
ATOM 1500 N N . CYS B 1 72 ? 7.859 -5.629 -7.199 1 98.94 72 CYS B N 1
ATOM 1501 C CA . CYS B 1 72 ? 8.352 -6.984 -6.977 1 98.94 72 CYS B CA 1
ATOM 1502 C C . CYS B 1 72 ? 9.867 -7.008 -6.863 1 98.94 72 CYS B C 1
ATOM 1504 O O . CYS B 1 72 ? 10.562 -6.297 -7.594 1 98.94 72 CYS B O 1
ATOM 1506 N N . CYS B 1 73 ? 10.32 -7.754 -5.984 1 98.81 73 CYS B N 1
ATOM 1507 C CA . CYS B 1 73 ? 11.734 -8.078 -5.902 1 98.81 73 CYS B CA 1
ATOM 1508 C C . CYS B 1 73 ? 12.031 -9.414 -6.57 1 98.81 73 CYS B C 1
ATOM 1510 O O . CYS B 1 73 ? 11.148 -10.273 -6.668 1 98.81 73 CYS B O 1
ATOM 1512 N N . PRO B 1 74 ? 13.242 -9.586 -7.02 1 96.88 74 PRO B N 1
ATOM 1513 C CA . PRO B 1 74 ? 13.586 -10.82 -7.727 1 96.88 74 PRO B CA 1
ATOM 1514 C C . PRO B 1 74 ? 13.539 -12.055 -6.824 1 96.88 74 PRO B C 1
ATOM 1516 O O . PRO B 1 74 ? 13.258 -13.156 -7.297 1 96.88 74 PRO B O 1
ATOM 1519 N N . ASP B 1 75 ? 13.844 -11.789 -5.523 1 94.5 75 ASP B N 1
ATOM 1520 C CA . ASP B 1 75 ? 13.914 -12.922 -4.609 1 94.5 75 ASP B CA 1
ATOM 1521 C C . ASP B 1 75 ? 13.086 -12.664 -3.354 1 94.5 75 ASP B C 1
ATOM 1523 O O . ASP B 1 75 ? 12.867 -11.516 -2.971 1 94.5 75 ASP B O 1
ATOM 1527 N N . GLY B 1 76 ? 12.656 -13.781 -2.732 1 96.12 76 GLY B N 1
ATOM 1528 C CA . GLY B 1 76 ? 11.766 -13.695 -1.587 1 96.12 76 GLY B CA 1
ATOM 1529 C C . GLY B 1 76 ? 12.469 -13.297 -0.307 1 96.12 76 GLY B C 1
ATOM 1530 O O . GLY B 1 76 ? 11.828 -13.078 0.723 1 96.12 76 GLY B O 1
ATOM 1531 N N . THR B 1 77 ? 13.812 -13.203 -0.313 1 96.25 77 THR B N 1
ATOM 1532 C CA . THR B 1 77 ? 14.562 -12.812 0.873 1 96.25 77 THR B CA 1
ATOM 1533 C C . THR B 1 77 ? 14.648 -11.289 0.986 1 96.25 77 THR B C 1
ATOM 1535 O O . THR B 1 77 ? 15.164 -10.766 1.973 1 96.25 77 THR B O 1
ATOM 1538 N N . GLU B 1 78 ? 14.148 -10.617 -0.067 1 97.69 78 GLU B N 1
ATOM 1539 C CA . GLU B 1 78 ? 14.117 -9.164 -0.091 1 97.69 78 GLU B CA 1
ATOM 1540 C C . GLU B 1 78 ? 12.688 -8.633 -0.075 1 97.69 78 GLU B C 1
ATOM 1542 O O . GLU B 1 78 ? 11.75 -9.352 -0.421 1 97.69 78 GLU B O 1
ATOM 1547 N N . THR B 1 79 ? 12.531 -7.426 0.344 1 98.31 79 THR B N 1
ATOM 1548 C CA . THR B 1 79 ? 11.273 -6.699 0.275 1 98.31 79 THR B CA 1
ATOM 1549 C C . THR B 1 79 ? 11.484 -5.285 -0.262 1 98.31 79 THR B C 1
ATOM 1551 O O . THR B 1 79 ? 12.57 -4.719 -0.11 1 98.31 79 THR B O 1
ATOM 1554 N N . CYS B 1 80 ? 10.516 -4.766 -0.904 1 98.81 80 CYS B N 1
ATOM 1555 C CA . CYS B 1 80 ? 10.633 -3.432 -1.481 1 98.81 80 CYS B CA 1
ATOM 1556 C C . CYS B 1 80 ? 10.617 -2.363 -0.395 1 98.81 80 CYS B C 1
ATOM 1558 O O . CYS B 1 80 ? 9.641 -2.24 0.349 1 98.81 80 CYS B O 1
ATOM 1560 N N . GLY B 1 81 ? 11.688 -1.585 -0.324 1 98.62 81 GLY B N 1
ATOM 1561 C CA . GLY B 1 81 ? 11.82 -0.564 0.702 1 98.62 81 GLY B CA 1
ATOM 1562 C C . GLY B 1 81 ? 12.453 0.718 0.188 1 98.62 81 GLY B C 1
ATOM 1563 O O . GLY B 1 81 ? 12.836 0.802 -0.981 1 98.62 81 GLY B O 1
ATOM 1564 N N . PRO B 1 82 ? 12.508 1.738 1.037 1 98.38 82 PRO B N 1
ATOM 1565 C CA . PRO B 1 82 ? 13 3.053 0.615 1 98.38 82 PRO B CA 1
ATOM 1566 C C . PRO B 1 82 ? 14.508 3.064 0.358 1 98.38 82 PRO B C 1
ATOM 1568 O O . PRO B 1 82 ? 15.281 2.535 1.163 1 98.38 82 PRO B O 1
ATOM 1571 N N . GLU B 1 83 ? 14.867 3.596 -0.737 1 98.19 83 GLU B N 1
ATOM 1572 C CA . GLU B 1 83 ? 16.25 3.932 -1.043 1 98.19 83 GLU B CA 1
ATOM 1573 C C . GLU B 1 83 ? 16.578 5.371 -0.642 1 98.19 83 GLU B C 1
ATOM 1575 O O . GLU B 1 83 ? 17.609 5.633 -0.029 1 98.19 83 GLU B O 1
ATOM 1580 N N . HIS B 1 84 ? 15.625 6.289 -0.99 1 98.12 84 HIS B N 1
ATOM 1581 C CA . HIS B 1 84 ? 15.719 7.699 -0.63 1 98.12 84 HIS B CA 1
ATOM 1582 C C . HIS B 1 84 ? 14.406 8.203 -0.041 1 98.12 84 HIS B C 1
ATOM 1584 O O . HIS B 1 84 ? 13.328 7.738 -0.423 1 98.12 84 HIS B O 1
ATOM 1590 N N . VAL B 1 85 ? 14.508 9.195 0.862 1 98.19 85 VAL B N 1
ATOM 1591 C CA . VAL B 1 85 ? 13.336 9.75 1.526 1 98.19 85 VAL B CA 1
ATOM 1592 C C . VAL B 1 85 ? 13.492 11.266 1.665 1 98.19 85 VAL B C 1
ATOM 1594 O O . VAL B 1 85 ? 14.609 11.766 1.848 1 98.19 85 VAL B O 1
ATOM 1597 N N . ASP B 1 86 ? 12.406 11.969 1.523 1 97.62 86 ASP B N 1
ATOM 1598 C CA . ASP B 1 86 ? 12.352 13.398 1.808 1 97.62 86 ASP B CA 1
ATOM 1599 C C . ASP B 1 86 ? 11.383 13.695 2.953 1 97.62 86 ASP B C 1
ATOM 1601 O O . ASP B 1 86 ? 10.359 13.016 3.102 1 97.62 86 ASP B O 1
ATOM 1605 N N . SER B 1 87 ? 11.703 14.719 3.652 1 97.56 87 SER B N 1
ATOM 1606 C CA . SER B 1 87 ? 10.781 15.164 4.688 1 97.56 87 SER B CA 1
ATOM 1607 C C . SER B 1 87 ? 9.734 16.109 4.121 1 97.56 87 SER B C 1
ATOM 1609 O O . SER B 1 87 ? 10.008 16.859 3.184 1 97.56 87 SER B O 1
ATOM 1611 N N . VAL B 1 88 ? 8.633 16.125 4.719 1 98.19 88 VAL B N 1
ATOM 1612 C CA . VAL B 1 88 ? 7.562 17.047 4.352 1 98.19 88 VAL B CA 1
ATOM 1613 C C . VAL B 1 88 ? 6.84 17.516 5.609 1 98.19 88 VAL B C 1
ATOM 1615 O O . VAL B 1 88 ? 6.609 16.734 6.535 1 98.19 88 VAL B O 1
ATOM 1618 N N . LYS B 1 89 ? 6.598 18.766 5.621 1 98.62 89 LYS B N 1
ATOM 1619 C CA . LYS B 1 89 ? 5.781 19.359 6.676 1 98.62 89 LYS B CA 1
ATOM 1620 C C . LYS B 1 89 ? 4.359 19.609 6.191 1 98.62 89 LYS B C 1
ATOM 1622 O O . LYS B 1 89 ? 4.156 20.188 5.117 1 98.62 89 LYS B O 1
ATOM 1627 N N . LEU B 1 90 ? 3.414 19.25 6.957 1 98.81 90 LEU B N 1
ATOM 1628 C CA . LEU B 1 90 ? 2.004 19.344 6.594 1 98.81 90 LEU B CA 1
ATOM 1629 C C . LEU B 1 90 ? 1.212 20.094 7.664 1 98.81 90 LEU B C 1
ATOM 1631 O O . LEU B 1 90 ? 1.328 19.781 8.852 1 98.81 90 LEU B O 1
ATOM 1635 N N . THR B 1 91 ? 0.431 21 7.238 1 98.88 91 THR B N 1
ATOM 1636 C CA . THR B 1 91 ? -0.484 21.656 8.172 1 98.88 91 THR B CA 1
ATOM 1637 C C . THR B 1 91 ? -1.814 20.906 8.227 1 98.88 91 THR B C 1
ATOM 1639 O O . THR B 1 91 ? -2.451 20.688 7.195 1 98.88 91 THR B O 1
ATOM 1642 N N . VAL B 1 92 ? -2.211 20.547 9.43 1 98.75 92 VAL B N 1
ATOM 1643 C CA . VAL B 1 92 ? -3.496 19.891 9.648 1 98.75 92 VAL B CA 1
ATOM 1644 C C . VAL B 1 92 ? -4.246 20.578 10.781 1 98.75 92 VAL B C 1
ATOM 1646 O O . VAL B 1 92 ? -3.674 21.406 11.5 1 98.75 92 VAL B O 1
ATOM 1649 N N . SER B 1 93 ? -5.516 20.297 10.891 1 98.31 93 SER B N 1
ATOM 1650 C CA . SER B 1 93 ? -6.312 20.766 12.023 1 98.31 93 SER B CA 1
ATOM 1651 C C . SER B 1 93 ? -6.605 19.625 13 1 98.31 93 SER B C 1
ATOM 1653 O O . SER B 1 93 ? -6.59 18.453 12.617 1 98.31 93 SER B O 1
ATOM 1655 N N . TYR B 1 94 ? -6.82 19.953 14.195 1 97.75 94 TYR B N 1
ATOM 1656 C CA . TYR B 1 94 ? -7.23 18.953 15.188 1 97.75 94 TYR B CA 1
ATOM 1657 C C . TYR B 1 94 ? -8.281 19.531 16.125 1 97.75 94 TYR B C 1
ATOM 1659 O O . TYR B 1 94 ? -8.344 20.75 16.344 1 97.75 94 TYR B O 1
ATOM 1667 N N . VAL B 1 95 ? -9.078 18.672 16.594 1 96.75 95 VAL B N 1
ATOM 1668 C CA . VAL B 1 95 ? -10.156 19.031 17.516 1 96.75 95 VAL B CA 1
ATOM 1669 C C . VAL B 1 95 ? -9.891 18.422 18.891 1 96.75 95 VAL B C 1
ATOM 1671 O O . VAL B 1 95 ? -9.727 17.203 19.016 1 96.75 95 VAL B O 1
ATOM 1674 N N . ASP B 1 96 ? -9.766 19.281 19.828 1 92.44 96 ASP B N 1
ATOM 1675 C CA . ASP B 1 96 ? -9.656 18.922 21.25 1 92.44 96 ASP B CA 1
ATOM 1676 C C . ASP B 1 96 ? -10.852 19.438 22.031 1 92.44 96 ASP B C 1
ATOM 1678 O O . ASP B 1 96 ? -10.883 20.609 22.422 1 92.44 96 ASP B O 1
ATOM 1682 N N . GLY B 1 97 ? -11.742 18.484 22.312 1 89.94 97 GLY B N 1
ATOM 1683 C CA . GLY B 1 97 ? -12.969 18.969 22.938 1 89.94 97 GLY B CA 1
ATOM 1684 C C . GLY B 1 97 ? -13.742 19.922 22.062 1 89.94 97 GLY B C 1
ATOM 1685 O O . GLY B 1 97 ? -14.195 19.547 20.984 1 89.94 97 GLY B O 1
ATOM 1686 N N . TYR B 1 98 ? -13.734 21.25 22.516 1 89.25 98 TYR B N 1
ATOM 1687 C CA . TYR B 1 98 ? -14.555 22.219 21.797 1 89.25 98 TYR B CA 1
ATOM 1688 C C . TYR B 1 98 ? -13.695 23.156 20.969 1 89.25 98 TYR B C 1
ATOM 1690 O O . TYR B 1 98 ? -14.203 24.078 20.328 1 89.25 98 TYR B O 1
ATOM 1698 N N . SER B 1 99 ? -12.445 22.859 20.875 1 94.62 99 SER B N 1
ATOM 1699 C CA . SER B 1 99 ? -11.547 23.766 20.156 1 94.62 99 SER B CA 1
ATOM 1700 C C . SER B 1 99 ? -10.953 23.078 18.922 1 94.62 99 SER B C 1
ATOM 1702 O O . SER B 1 99 ? -10.703 21.875 18.938 1 94.62 99 SER B O 1
ATOM 1704 N N . MET B 1 100 ? -10.93 23.812 17.922 1 96.06 100 MET B N 1
ATOM 1705 C CA . MET B 1 100 ? -10.234 23.375 16.719 1 96.06 100 MET B CA 1
ATOM 1706 C C . MET B 1 100 ? -9.023 24.25 16.438 1 96.06 100 MET B C 1
ATOM 1708 O O . MET B 1 100 ? -9.141 25.484 16.391 1 96.06 100 MET B O 1
ATOM 1712 N N . ASP B 1 101 ? -7.867 23.641 16.328 1 97.25 101 ASP B N 1
ATOM 1713 C CA . ASP B 1 101 ? -6.637 24.391 16.062 1 97.25 101 ASP B CA 1
ATOM 1714 C C . ASP B 1 101 ? -5.828 23.719 14.945 1 97.25 101 ASP B C 1
ATOM 1716 O O . ASP B 1 101 ? -6.156 22.609 14.523 1 97.25 101 ASP B O 1
ATOM 1720 N N . LYS B 1 102 ? -4.879 24.438 14.5 1 98.44 102 LYS B N 1
ATOM 1721 C CA . LYS B 1 102 ? -3.998 23.922 13.461 1 98.44 102 LYS B CA 1
ATOM 1722 C C . LYS B 1 102 ? -2.652 23.5 14.039 1 98.44 102 LYS B C 1
ATOM 1724 O O . LYS B 1 102 ? -2.213 24.031 15.055 1 98.44 102 LYS B O 1
ATOM 1729 N N . MET B 1 103 ? -2.018 22.594 13.414 1 98.12 103 MET B N 1
ATOM 1730 C CA . MET B 1 103 ? -0.664 22.172 13.766 1 98.12 103 MET B CA 1
ATOM 1731 C C . MET B 1 103 ? 0.102 21.703 12.531 1 98.12 103 MET B C 1
ATOM 1733 O O . MET B 1 103 ? -0.502 21.297 11.539 1 98.12 103 MET B O 1
ATOM 1737 N N . VAL B 1 104 ? 1.388 21.812 12.648 1 98.56 104 VAL B N 1
ATOM 1738 C CA . VAL B 1 104 ? 2.275 21.312 11.602 1 98.56 104 VAL B CA 1
ATOM 1739 C C . VAL B 1 104 ? 2.848 19.953 12.016 1 98.56 104 VAL B C 1
ATOM 1741 O O . VAL B 1 104 ? 3.389 19.812 13.117 1 98.56 104 VAL B O 1
ATOM 1744 N N . ILE B 1 105 ? 2.697 19.016 11.172 1 98.38 105 ILE B N 1
ATOM 1745 C CA . ILE B 1 105 ? 3.283 17.703 11.43 1 98.38 105 ILE B CA 1
ATOM 1746 C C . ILE B 1 105 ? 4.391 17.422 10.414 1 98.38 105 ILE B C 1
ATOM 1748 O O . ILE B 1 105 ? 4.359 17.938 9.297 1 98.38 105 ILE B O 1
ATOM 1752 N N . GLU B 1 106 ? 5.32 16.578 10.875 1 97.62 106 GLU B N 1
ATOM 1753 C CA . GLU B 1 106 ? 6.414 16.172 10 1 97.62 106 GLU B CA 1
ATOM 1754 C C . GLU B 1 106 ? 6.281 14.695 9.602 1 97.62 106 GLU B C 1
ATOM 1756 O O . GLU B 1 106 ? 6.027 13.844 10.453 1 97.62 106 GLU B O 1
ATOM 1761 N N . ALA B 1 107 ? 6.422 14.492 8.336 1 98.12 107 ALA B N 1
ATOM 1762 C CA . ALA B 1 107 ? 6.367 13.133 7.801 1 98.12 107 ALA B CA 1
ATOM 1763 C C . ALA B 1 107 ? 7.449 12.922 6.742 1 98.12 107 ALA B C 1
ATOM 1765 O O . ALA B 1 107 ? 8.227 13.828 6.453 1 98.12 107 ALA B O 1
ATOM 1766 N N . THR B 1 108 ? 7.531 11.688 6.281 1 97.75 108 THR B N 1
ATOM 1767 C CA . THR B 1 108 ? 8.5 11.375 5.234 1 97.75 108 THR B CA 1
ATOM 1768 C C . THR B 1 108 ? 7.793 10.891 3.975 1 97.75 108 THR B C 1
ATOM 1770 O O . THR B 1 108 ? 6.777 10.195 4.055 1 97.75 108 THR B O 1
ATOM 1773 N N . ASN B 1 109 ? 8.359 11.328 2.877 1 98 109 ASN B N 1
ATOM 1774 C CA . ASN B 1 109 ? 8.008 10.805 1.564 1 98 109 ASN B CA 1
ATOM 1775 C C . ASN B 1 109 ? 9.141 9.984 0.959 1 98 109 ASN B C 1
ATOM 1777 O O . ASN B 1 109 ? 10.266 10.477 0.835 1 98 109 ASN B O 1
ATOM 1781 N N . HIS B 1 110 ? 8.82 8.766 0.662 1 98.62 110 HIS B N 1
ATOM 1782 C CA . HIS B 1 110 ? 9.805 8 -0.099 1 98.62 110 HIS B CA 1
ATOM 1783 C C . HIS B 1 110 ? 9.914 8.523 -1.529 1 98.62 110 HIS B C 1
ATOM 1785 O O . HIS B 1 110 ? 8.898 8.805 -2.168 1 98.62 110 HIS B O 1
ATOM 1791 N N . THR B 1 111 ? 11.125 8.648 -2.021 1 98.5 111 THR B N 1
ATOM 1792 C CA . THR B 1 111 ? 11.281 9.242 -3.344 1 98.5 111 THR B CA 1
ATOM 1793 C C . THR B 1 111 ? 11.906 8.242 -4.316 1 98.5 111 THR B C 1
ATOM 1795 O O . THR B 1 111 ? 11.859 8.438 -5.531 1 98.5 111 THR B O 1
ATOM 1798 N N . SER B 1 112 ? 12.453 7.18 -3.756 1 98.75 112 SER B N 1
ATOM 1799 C CA . SER B 1 112 ? 12.898 6.035 -4.539 1 98.75 112 SER B CA 1
ATOM 1800 C C . SER B 1 112 ? 12.898 4.758 -3.705 1 98.75 112 SER B C 1
ATOM 1802 O O . SER B 1 112 ? 12.984 4.812 -2.475 1 98.75 112 SER B O 1
ATOM 1804 N N . CYS B 1 113 ? 12.883 3.674 -4.398 1 98.88 113 CYS B N 1
ATOM 1805 C 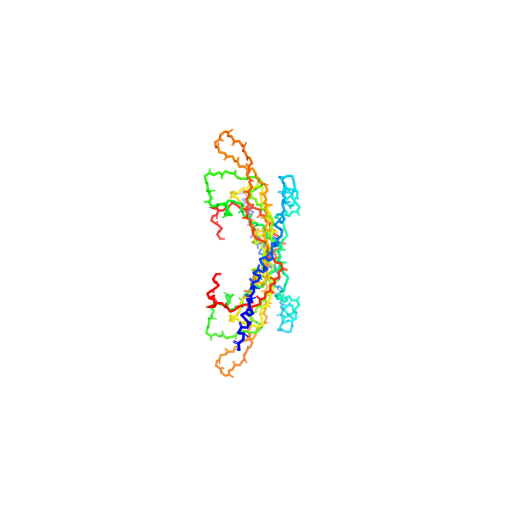CA . CYS B 1 113 ? 12.789 2.391 -3.713 1 98.88 113 CYS B CA 1
ATOM 1806 C C . CYS B 1 113 ? 13.852 1.422 -4.215 1 98.88 113 CYS B C 1
ATOM 1808 O O . CYS B 1 113 ? 14.352 1.571 -5.332 1 98.88 113 CYS B O 1
ATOM 1810 N N . ILE B 1 114 ? 14.125 0.461 -3.363 1 98.56 114 ILE B N 1
ATOM 1811 C CA . ILE B 1 114 ? 15.086 -0.591 -3.688 1 98.56 114 ILE B CA 1
ATOM 1812 C C . ILE B 1 114 ? 14.75 -1.854 -2.896 1 98.56 114 ILE B C 1
ATOM 1814 O O . ILE B 1 114 ? 14.117 -1.784 -1.839 1 98.56 114 ILE B O 1
ATOM 1818 N N . CYS B 1 115 ? 15.031 -3.029 -3.52 1 98.69 115 CYS B N 1
ATOM 1819 C CA . CYS B 1 115 ? 14.875 -4.27 -2.768 1 98.69 115 CYS B CA 1
ATOM 1820 C C . CYS B 1 115 ? 15.93 -4.379 -1.671 1 98.69 115 CYS B C 1
ATOM 1822 O O . CYS B 1 115 ? 17.125 -4.352 -1.952 1 98.69 115 CYS B O 1
ATOM 1824 N N . VAL B 1 116 ? 15.453 -4.559 -0.442 1 98 116 VAL B N 1
ATOM 1825 C CA . VAL B 1 116 ? 16.344 -4.637 0.712 1 98 116 VAL B CA 1
ATOM 1826 C C . VAL B 1 116 ? 16.156 -5.98 1.415 1 98 116 VAL B C 1
ATOM 1828 O O . VAL B 1 116 ? 15.07 -6.551 1.41 1 98 116 VAL B O 1
ATOM 1831 N N . PRO B 1 117 ? 17.141 -6.469 2.053 1 97.12 117 PRO B N 1
ATOM 1832 C CA . PRO B 1 117 ? 17 -7.738 2.768 1 97.12 117 PRO B CA 1
ATOM 1833 C C . PRO B 1 117 ? 15.977 -7.66 3.902 1 97.12 117 PRO B C 1
ATOM 1835 O O . PRO B 1 117 ? 15.914 -6.656 4.617 1 97.12 117 PRO B O 1
ATOM 1838 N N . LYS B 1 118 ? 15.023 -8.664 4.059 1 95.5 118 LYS B N 1
ATOM 1839 C CA . LYS B 1 118 ? 14.016 -8.695 5.113 1 95.5 118 LYS B CA 1
ATOM 1840 C C . LYS B 1 118 ? 14.672 -8.781 6.492 1 95.5 118 LYS B C 1
ATOM 1842 O O . LYS B 1 118 ? 14.148 -8.227 7.465 1 95.5 118 LYS B O 1
ATOM 1847 N N . ASN B 1 119 ? 15.656 -9.492 6.785 1 81.62 119 ASN B N 1
ATOM 1848 C CA . ASN B 1 119 ? 16.344 -9.609 8.07 1 81.62 119 ASN B CA 1
ATOM 1849 C C . ASN B 1 119 ? 17.297 -8.445 8.297 1 81.62 119 ASN B C 1
ATOM 1851 O O . ASN B 1 119 ? 18.078 -8.453 9.25 1 81.62 119 ASN B O 1
ATOM 1855 N N . ALA B 1 120 ? 17.203 -7.602 7.312 1 62.44 120 ALA B N 1
ATOM 1856 C CA . ALA B 1 120 ? 18.125 -6.492 7.52 1 62.44 120 ALA B CA 1
ATOM 1857 C C . ALA B 1 120 ? 17.594 -5.523 8.57 1 62.44 120 ALA B C 1
ATOM 1859 O O . ALA B 1 120 ? 16.391 -5.289 8.648 1 62.44 120 ALA B O 1
ATOM 1860 N N . ASN B 1 121 ? 17.906 -5.469 9.75 1 46.62 121 ASN B N 1
ATOM 1861 C CA . ASN B 1 121 ? 17.625 -4.469 10.773 1 46.62 121 ASN B CA 1
ATOM 1862 C C . ASN B 1 121 ? 17.484 -3.076 10.172 1 46.62 121 ASN B C 1
ATOM 1864 O O . ASN B 1 121 ? 18.438 -2.514 9.648 1 46.62 121 ASN B O 1
ATOM 1868 N N . ILE B 1 122 ? 16.562 -2.814 9.5 1 40.25 122 ILE B N 1
ATOM 1869 C CA . ILE B 1 122 ? 16.453 -1.429 9.055 1 40.25 122 ILE B CA 1
ATOM 1870 C C . ILE B 1 122 ? 16.641 -0.492 10.25 1 40.25 122 ILE B C 1
ATOM 1872 O O . ILE B 1 122 ? 15.891 -0.572 11.227 1 40.25 122 ILE B O 1
ATOM 1876 N N . LYS B 1 123 ? 17.703 0.017 10.531 1 30.55 123 LYS B N 1
ATOM 1877 C CA . LYS B 1 123 ? 17.969 1.031 11.547 1 30.55 123 LYS B CA 1
ATOM 1878 C C . LYS B 1 123 ? 17.078 2.258 11.352 1 30.55 123 LYS B C 1
ATOM 1880 O O . LYS B 1 123 ? 16.875 2.697 10.219 1 30.55 123 LYS B O 1
#

Sequence (246 aa):
MHFVACLVITVSVVSLVASRYLNYEEVNEISDAFPCHIPQPRAIEVEEIVGNKAFVYYPAYVVLHRCGNSGCCPDGTETCGPEHVDSVKLTVSYVDGYSMDKMVIEATNHTSCICVPKNANIKMHFVACLVITVSVVSLVASRYLNYEEVNEISDAFPCHIPQPRAIEVEEIVGNKAFVYYPAYVVLHRCGNSGCCPDGTETCGPEHVDSVKLTVSYVDGYSMDKMVIEATNHTSCICVPKNANIK

Radius of gyration: 24.71 Å; Cα contacts (8 Å, |Δi|>4): 530; chains: 2; bounding box: 122×55×41 Å

pLDDT: mean 89.23, std 18.05, range [30.55, 98.94]

Solvent-accessible surface area (backbone atoms only — not comparable to full-atom values): 13634 Å² total; per-residue (Å²): 135,89,82,79,79,80,80,79,78,80,74,75,75,69,75,72,73,75,58,48,76,38,51,50,67,56,44,45,52,55,26,67,74,34,49,35,42,56,38,36,78,27,33,40,50,42,50,69,71,74,68,47,82,85,48,50,52,41,60,16,26,38,73,36,28,37,21,74,31,38,12,28,38,88,45,72,66,35,40,28,29,70,67,38,71,43,51,33,35,39,30,34,35,35,34,56,91,92,41,74,48,74,48,78,45,77,47,66,28,35,71,25,27,32,66,36,57,64,86,49,78,78,123,135,87,82,79,79,80,79,80,79,78,73,75,75,70,74,72,72,77,56,49,78,38,50,50,67,56,45,45,51,55,25,67,75,34,49,36,43,55,38,35,77,28,31,40,50,42,48,70,71,74,69,48,84,87,48,49,53,40,61,16,26,39,72,36,28,36,21,72,32,37,11,27,36,90,44,73,65,34,40,29,28,70,68,38,72,42,51,33,37,38,29,35,37,36,34,56,90,92,43,74,49,74,48,77,43,77,49,67,28,33,73,24,28,32,65,37,57,64,86,50,76,79,126

Secondary structure (DSSP, 8-state):
-------------------EEE-HHHHHHHHHTSBTTS-EEEEEEHHHHHT--SSEEESSEEEEEE-TTSSB-SSTTEEEEEEEEEEEEEEEEEEETTEEEEEEEEEEEEEEEEEEETTS---/-------------------EEE-HHHHHHHHHTSBTTS-EEEEEEHHHHHT--SSEEESSEEEEEE-TTSSB-SSTTEEEEEEEEEEEEEEEEEEETTEEEEEEEEEEEEEEEEEEETTS---